Protein AF-0000000078267231 (afdb_homodimer)

pLDDT: mean 91.06, std 10.99, range [50.34, 98.75]

Organism: Desulfomicrobium norvegicum (strain DSM 1741 / NCIMB 8310) (NCBI:txid52561)

Foldseek 3Di:
DDPVDDDFDDDDDPALVVVCVLQVLLCCQQPVVCPPPDDDPGCGLVNSLVSLVCCLVPNDDDPQLNVLCVVQSVVLVVLVVQLVVCRVVVNVVSNVVSVVVNSVSSNSSSVSSVPD/DDPVDDDFDDDDDPALVVVCVLQVLLCCLQPVVCVPPDDDPGCGLVNSLVSLVCCLVPNDDDPQLNVLCVVQSVVLVVLVVQLVVCRVVVNNVSNVVSVVVNSVSSNSSSVSSVPD

Sequence (232 aa):
MGKVLQVRVYAYTYSEEDVRKAWPRLWSLAFEETKPGFPYEMAGVLELVRALDDLYQFGVIAEAISKVLASGLPKVVKEVEELQRHLADWNPQAANQASDRIEEGLGELERLVANPMGKVLQVRVYAYTYSEEDVRKAWPRLWSLAFEETKPGFPYEMAGVLELVRALDDLYQFGVIAEAISKVLASGLPKVVKEVEELQRHLADWNPQAANQASDRIEEGLGELERLVANP

Radius of gyration: 23.69 Å; Cα contacts (8 Å, |Δi|>4): 322; chains: 2; bounding box: 32×75×42 Å

Solvent-accessible surface area (backbone atoms only — not comparable to full-atom values): 12422 Å² total; per-residue (Å²): 113,29,85,58,44,37,70,46,50,48,76,46,47,88,45,45,66,56,42,38,69,74,30,52,66,53,41,40,57,30,54,64,73,45,57,54,86,62,84,60,94,65,56,27,58,70,49,47,52,50,36,42,50,47,39,68,74,71,48,92,70,60,68,57,54,51,53,47,44,67,72,43,44,63,60,28,54,49,27,51,51,49,22,53,50,23,36,76,65,59,31,60,68,61,21,28,52,24,34,31,48,30,52,52,38,50,50,54,45,37,56,36,65,75,59,100,115,29,84,60,43,37,70,47,51,47,75,47,48,89,45,45,66,56,42,37,70,74,28,50,64,52,42,40,58,30,53,64,73,44,57,52,86,60,85,60,92,66,56,27,59,68,49,46,52,50,37,42,51,49,39,70,74,70,46,92,68,59,68,56,54,50,53,48,44,66,71,43,44,64,60,28,55,49,28,51,53,49,22,53,50,22,35,76,66,60,31,58,67,61,21,27,52,24,34,31,50,29,50,50,37,50,50,54,46,36,57,37,66,76,60,99

Nearest PDB structures (foldseek):
  7y5e-assembly1_QL  TM=5.130E-01  e=5.959E-01  Porphyridium purpureum
  7y5e-assembly1_gL  TM=5.394E-01  e=1.474E+00  Porphyridium purpureum
  7vd5-assembly1_q  TM=3.930E-01  e=3.456E+00  Chaetoceros neogracilis
  7a73-assembly1_A  TM=5.533E-01  e=8.025E-01  Nostoc sp. PCC 7120 = FACHB-418
  7y5e-assembly1_QL  TM=5.132E-01  e=7.211E-01  Porphyridium purpureum

Secondary structure (DSSP, 8-state):
--SSEEEEEEEEES-HHHHHHHSHHHHIIIIISS--SS--SS--HHHHHHHHHHHHHH----HHHHHHHHHHHHHHHHHHHHHHHHHHTT-HHHHHHHHHHHHHHHHHHHHHHH--/--SSEEEEEEEEES-HHHHHHHSHHHHIIIIISS--SS--SS--HHHHHHHHHHHHHH----HHHHHHHHHHHHHHHHHHHHHHHHHHTT-HHHHHHHHHHHHHHHHHHHHHHH--

Structure (mmCIF, N/CA/C/O backbone):
data_AF-0000000078267231-model_v1
#
loop_
_entity.id
_entity.type
_entity.pdbx_description
1 polymer 'Uncharacterized protein'
#
loop_
_atom_site.group_PDB
_atom_site.id
_atom_site.type_symbol
_atom_site.label_atom_id
_atom_site.label_alt_id
_atom_site.label_comp_id
_atom_site.label_asym_id
_atom_site.label_entity_id
_atom_site.label_seq_id
_atom_site.pdbx_PDB_ins_code
_atom_site.Cartn_x
_atom_site.Cartn_y
_atom_site.Cartn_z
_atom_site.occupancy
_atom_site.B_iso_or_equiv
_atom_site.auth_seq_id
_atom_site.auth_comp_id
_atom_site.auth_asym_id
_atom_site.auth_atom_id
_atom_site.pdbx_PDB_model_num
ATOM 1 N N . MET A 1 1 ? 9.875 8.07 11.562 1 58.56 1 MET A N 1
ATOM 2 C CA . MET A 1 1 ? 8.711 7.719 10.75 1 58.56 1 MET A CA 1
ATOM 3 C C . MET A 1 1 ? 7.449 8.375 11.305 1 58.56 1 MET A C 1
ATOM 5 O O . MET A 1 1 ? 7.309 8.539 12.516 1 58.56 1 MET A O 1
ATOM 9 N N . GLY A 1 2 ? 6.723 8.875 10.32 1 67.88 2 GLY A N 1
ATOM 10 C CA . GLY A 1 2 ? 5.473 9.422 10.828 1 67.88 2 GLY A CA 1
ATOM 11 C C . GLY A 1 2 ? 4.688 8.438 11.672 1 67.88 2 GLY A C 1
ATOM 12 O O . GLY A 1 2 ? 4.727 7.23 11.422 1 67.88 2 GLY A O 1
ATOM 13 N N . LYS A 1 3 ? 4.156 8.852 12.703 1 83.25 3 LYS A N 1
ATOM 14 C CA . LYS A 1 3 ? 3.412 8.008 13.633 1 83.25 3 LYS A CA 1
ATOM 15 C C . LYS A 1 3 ? 1.981 7.789 13.156 1 83.25 3 LYS A C 1
ATOM 17 O O . LYS A 1 3 ? 1.465 6.672 13.219 1 83.25 3 LYS A O 1
ATOM 22 N N . VAL A 1 4 ? 1.542 8.805 12.578 1 95.31 4 VAL A N 1
ATOM 23 C CA . VAL A 1 4 ? 0.132 8.75 12.211 1 95.31 4 VAL A CA 1
ATOM 24 C C . VAL A 1 4 ? 0.002 8.461 10.719 1 95.31 4 VAL A C 1
ATOM 26 O O . VAL A 1 4 ? -0.822 7.645 10.305 1 95.31 4 VAL A O 1
ATOM 29 N N . LEU A 1 5 ? 0.767 9.125 9.914 1 95.62 5 LEU A N 1
ATOM 30 C CA . LEU A 1 5 ? 0.866 8.867 8.484 1 95.62 5 LEU A CA 1
ATOM 31 C C . LEU A 1 5 ? 1.973 7.855 8.188 1 95.62 5 LEU A C 1
ATOM 33 O O . LEU A 1 5 ? 3.143 8.109 8.484 1 95.62 5 LEU A O 1
ATOM 37 N N . GLN A 1 6 ? 1.633 6.676 7.672 1 92.94 6 GLN A N 1
ATOM 38 C CA . GLN A 1 6 ? 2.609 5.613 7.453 1 92.94 6 GLN A CA 1
ATOM 39 C C . GLN A 1 6 ? 2.787 5.328 5.965 1 92.94 6 GLN A C 1
ATOM 41 O O . GLN A 1 6 ? 1.818 5.355 5.203 1 92.94 6 GLN A O 1
ATOM 46 N N . VAL A 1 7 ? 4.02 5.129 5.598 1 92.19 7 VAL A N 1
ATOM 47 C CA . VAL A 1 7 ? 4.348 4.668 4.25 1 92.19 7 VAL A CA 1
ATOM 48 C C . VAL A 1 7 ? 4.508 3.15 4.246 1 92.19 7 VAL A C 1
ATOM 50 O O . VAL A 1 7 ? 5.215 2.594 5.09 1 92.19 7 VAL A O 1
ATOM 53 N N . ARG A 1 8 ? 3.816 2.551 3.309 1 88.5 8 ARG A N 1
ATOM 54 C CA . ARG A 1 8 ? 3.881 1.094 3.234 1 88.5 8 ARG A CA 1
ATOM 55 C C . ARG A 1 8 ? 4.141 0.631 1.804 1 88.5 8 ARG A C 1
ATOM 57 O O . ARG A 1 8 ? 3.744 1.301 0.848 1 88.5 8 ARG A O 1
ATOM 64 N N . VAL A 1 9 ? 4.895 -0.352 1.704 1 89.25 9 VAL A N 1
ATOM 65 C CA . VAL A 1 9 ? 5.066 -1.095 0.459 1 89.25 9 VAL A CA 1
ATOM 66 C C . VAL A 1 9 ? 4.344 -2.438 0.557 1 89.25 9 VAL A C 1
ATOM 68 O O . VAL A 1 9 ? 4.562 -3.199 1.503 1 89.25 9 VAL A O 1
ATOM 71 N N . TYR A 1 10 ? 3.49 -2.668 -0.35 1 89.38 10 TYR A N 1
ATOM 72 C CA . TYR A 1 10 ? 2.75 -3.924 -0.281 1 89.38 10 TYR A CA 1
ATOM 73 C C . TYR A 1 10 ? 2.498 -4.484 -1.676 1 89.38 10 TYR A C 1
ATOM 75 O O . TYR A 1 10 ? 2.627 -3.77 -2.672 1 89.38 10 TYR A O 1
ATOM 83 N N . ALA A 1 11 ? 2.219 -5.707 -1.713 1 92.88 11 ALA A N 1
ATOM 84 C CA . ALA A 1 11 ? 1.772 -6.375 -2.934 1 92.88 11 ALA A CA 1
ATOM 85 C C . ALA A 1 11 ? 0.283 -6.703 -2.867 1 92.88 11 ALA A C 1
ATOM 87 O O . ALA A 1 11 ? -0.219 -7.137 -1.827 1 92.88 11 ALA A O 1
ATOM 88 N N . TYR A 1 12 ? -0.368 -6.41 -3.965 1 89.25 12 TYR A N 1
ATOM 89 C CA . TYR A 1 12 ? -1.8 -6.684 -3.906 1 89.25 12 TYR A CA 1
ATOM 90 C C . TYR A 1 12 ? -2.332 -7.094 -5.273 1 89.25 12 TYR A C 1
ATOM 92 O O . TYR A 1 12 ? -1.718 -6.797 -6.301 1 89.25 12 T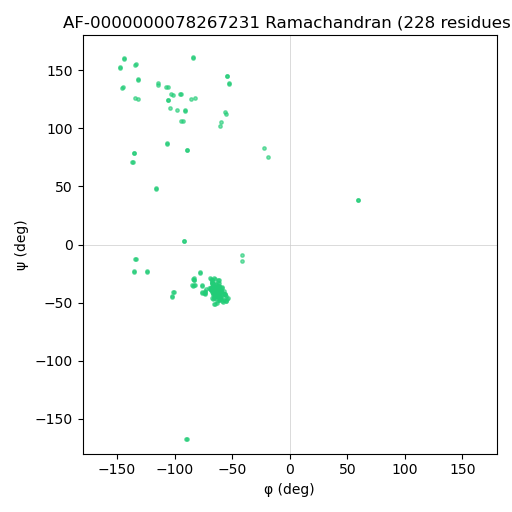YR A O 1
ATOM 100 N N . THR A 1 13 ? -3.395 -7.871 -5.215 1 94 13 THR A N 1
ATOM 101 C CA . THR A 1 13 ? -4.207 -8.219 -6.375 1 94 13 THR A CA 1
ATOM 102 C C . THR A 1 13 ? -5.5 -7.41 -6.391 1 94 13 THR A C 1
ATOM 104 O O . THR A 1 13 ? -6.234 -7.383 -5.402 1 94 13 THR A O 1
ATOM 107 N N . TYR A 1 14 ? -5.816 -6.773 -7.504 1 87.62 14 TYR A N 1
ATOM 108 C CA . TYR A 1 14 ? -6.965 -5.879 -7.598 1 87.62 14 TYR A CA 1
ATOM 109 C C . TYR A 1 14 ? -8.273 -6.668 -7.633 1 87.62 14 TYR A C 1
ATOM 111 O O . TYR A 1 14 ? -9.258 -6.281 -7.004 1 87.62 14 TYR A O 1
ATOM 119 N N . SER A 1 15 ? -8.234 -7.738 -8.383 1 92.06 15 SER A N 1
ATOM 120 C CA . SER A 1 15 ? -9.469 -8.484 -8.602 1 92.06 15 SER A CA 1
ATOM 121 C C . SER A 1 15 ? -9.203 -9.984 -8.695 1 92.06 15 SER A C 1
ATOM 123 O O . SER A 1 15 ? -8.297 -10.414 -9.414 1 92.06 15 SER A O 1
ATOM 125 N N . GLU A 1 16 ? -10.078 -10.672 -7.996 1 92.56 16 GLU A N 1
ATOM 126 C CA . GLU A 1 16 ? -10 -12.125 -8.102 1 92.56 16 GLU A CA 1
ATOM 127 C C . GLU A 1 16 ? -10.266 -12.586 -9.531 1 92.56 16 GLU A C 1
ATOM 129 O O . GLU A 1 16 ? -9.688 -13.57 -9.992 1 92.56 16 GLU A O 1
ATOM 134 N N . GLU A 1 17 ? -11.094 -11.859 -10.211 1 94.62 17 GLU A N 1
ATOM 135 C CA . GLU A 1 17 ? -11.445 -12.211 -11.586 1 94.62 17 GLU A CA 1
ATOM 136 C C . GLU A 1 17 ? -10.219 -12.195 -12.492 1 94.62 17 GLU A C 1
ATOM 138 O O . GLU A 1 17 ? -10.109 -13.008 -13.406 1 94.62 17 GLU A O 1
ATOM 143 N N . ASP A 1 18 ? -9.32 -11.344 -12.305 1 96.12 18 ASP A N 1
ATOM 144 C CA . ASP A 1 18 ? -8.102 -11.266 -13.102 1 96.12 18 ASP A CA 1
ATOM 145 C C . ASP A 1 18 ? -7.215 -12.484 -12.875 1 96.12 18 ASP A C 1
ATOM 147 O O . ASP A 1 18 ? -6.547 -12.961 -13.797 1 96.12 18 ASP A O 1
ATOM 151 N N . VAL A 1 19 ? -7.23 -13.008 -11.633 1 97.31 19 VAL A N 1
ATOM 152 C CA . VAL A 1 19 ? -6.465 -14.219 -11.32 1 97.31 19 VAL A CA 1
ATOM 153 C C . VAL A 1 19 ? -7.062 -15.414 -12.055 1 97.31 19 VAL A C 1
ATOM 155 O O . VAL A 1 19 ? -6.344 -16.172 -12.711 1 97.31 19 VAL A O 1
ATOM 158 N N . ARG A 1 20 ? -8.352 -15.5 -11.977 1 96.44 20 ARG A N 1
ATOM 159 C CA . ARG A 1 20 ? -9.062 -16.594 -12.625 1 96.44 20 ARG A CA 1
ATOM 160 C C . ARG A 1 20 ? -8.844 -16.578 -14.133 1 96.44 20 ARG A C 1
ATOM 162 O O . ARG A 1 20 ? -8.641 -17.625 -14.75 1 96.44 20 ARG A O 1
ATOM 169 N N . LYS A 1 21 ? -8.867 -15.43 -14.727 1 97.44 21 LYS A N 1
ATOM 170 C CA . LYS A 1 21 ? -8.688 -15.289 -16.172 1 97.44 21 LYS A CA 1
ATOM 171 C C . LYS A 1 21 ? -7.258 -15.641 -16.578 1 97.44 21 LYS A C 1
ATOM 173 O O . LYS A 1 21 ? -7.039 -16.234 -17.641 1 97.44 21 LYS A O 1
ATOM 178 N N . ALA A 1 22 ? -6.32 -15.258 -15.805 1 97.75 22 ALA A N 1
ATOM 179 C CA . ALA A 1 22 ? -4.914 -15.469 -16.141 1 97.75 22 ALA A CA 1
ATOM 180 C C . ALA A 1 22 ? -4.531 -16.938 -15.992 1 97.75 22 ALA A C 1
ATOM 182 O O . ALA A 1 22 ? -3.742 -17.469 -16.781 1 97.75 22 ALA A O 1
ATOM 183 N N . TRP A 1 23 ? -5.09 -17.562 -14.945 1 97.94 23 TRP A N 1
ATOM 184 C CA . TRP A 1 23 ? -4.73 -18.938 -14.656 1 97.94 23 TRP A CA 1
ATOM 185 C C . TRP A 1 23 ? -5.965 -19.766 -14.305 1 97.94 23 TRP A C 1
ATOM 187 O O . TRP A 1 23 ? -6.086 -20.266 -13.188 1 97.94 23 TRP A O 1
ATOM 197 N N . PRO A 1 24 ? -6.844 -20.047 -15.336 1 97.31 24 PRO A N 1
ATOM 198 C CA . PRO A 1 24 ? -8.133 -20.672 -15.062 1 97.31 24 PRO A CA 1
ATOM 199 C C . PRO A 1 24 ? -7.996 -22.125 -14.57 1 97.31 24 PRO A C 1
ATOM 201 O O . PRO A 1 24 ? -8.789 -22.578 -13.742 1 97.31 24 PRO A O 1
ATOM 204 N N . ARG A 1 25 ? -7.07 -22.875 -14.961 1 97.12 25 ARG A N 1
ATOM 205 C CA . ARG A 1 25 ? -6.93 -24.266 -14.539 1 97.12 25 ARG A CA 1
ATOM 206 C C . ARG A 1 25 ? -6.367 -24.344 -13.117 1 97.12 25 ARG A C 1
ATOM 208 O O . ARG A 1 25 ? -6.84 -25.141 -12.305 1 97.12 25 ARG A O 1
ATOM 215 N N . LEU A 1 26 ? -5.41 -23.516 -12.844 1 97.12 26 LEU A N 1
ATOM 216 C CA . LEU A 1 26 ? -4.867 -23.469 -11.492 1 97.12 26 LEU A CA 1
ATOM 217 C C . LEU A 1 26 ? -5.926 -22.984 -10.5 1 97.12 26 LEU A C 1
ATOM 219 O O . LEU A 1 26 ? -5.988 -23.469 -9.375 1 97.12 26 LEU A O 1
ATOM 223 N N . TRP A 1 27 ? -6.727 -22.016 -10.922 1 95.5 27 TRP A N 1
ATOM 224 C CA . TRP A 1 27 ? -7.828 -21.531 -10.102 1 95.5 27 TRP A CA 1
ATOM 225 C C . TRP A 1 27 ? -8.781 -22.656 -9.734 1 95.5 27 TRP A C 1
ATOM 227 O O . TRP A 1 27 ? -9.141 -22.812 -8.57 1 95.5 27 TRP A O 1
ATOM 237 N N . SER A 1 28 ? -9.148 -23.422 -10.711 1 93.75 28 SER A N 1
ATOM 238 C CA . SER A 1 28 ? -10.07 -24.531 -10.492 1 93.75 28 SER A CA 1
ATOM 239 C C . SER A 1 28 ? -9.484 -25.562 -9.531 1 93.75 28 SER A C 1
ATOM 241 O O . SER A 1 28 ? -10.164 -26.016 -8.609 1 93.75 28 SER A O 1
ATOM 243 N N . LEU A 1 29 ? -8.258 -25.906 -9.711 1 93.12 29 LEU A N 1
ATOM 244 C CA . LEU A 1 29 ? -7.578 -26.859 -8.852 1 93.12 29 LEU A CA 1
ATOM 245 C C . LEU A 1 29 ? -7.555 -26.375 -7.402 1 93.12 29 LEU A C 1
ATOM 247 O O . LEU A 1 29 ? -7.836 -27.141 -6.48 1 93.12 29 LEU A O 1
ATOM 251 N N . ALA A 1 30 ? -7.328 -25.109 -7.23 1 93.12 30 ALA A N 1
ATOM 252 C CA . ALA A 1 30 ? -7.043 -24.547 -5.91 1 93.12 30 ALA A CA 1
ATOM 253 C C . ALA A 1 30 ? -8.336 -24.25 -5.152 1 93.12 30 ALA A C 1
ATOM 255 O O . ALA A 1 30 ? -8.398 -24.406 -3.932 1 93.12 30 ALA A O 1
ATOM 256 N N . PHE A 1 31 ? -9.383 -23.812 -5.898 1 90.38 31 PHE A N 1
ATOM 257 C CA . PHE A 1 31 ? -10.484 -23.188 -5.176 1 90.38 31 PHE A CA 1
ATOM 258 C C . PHE A 1 31 ? -11.797 -23.891 -5.477 1 90.38 31 PHE A C 1
ATOM 260 O O . PHE A 1 31 ? -12.781 -23.719 -4.754 1 90.38 31 PHE A O 1
ATOM 267 N N . GLU A 1 32 ? -11.883 -24.531 -6.512 1 83.31 32 GLU A N 1
ATOM 268 C CA . GLU A 1 32 ? -13.156 -25.156 -6.867 1 83.31 32 GLU A CA 1
ATOM 269 C C . GLU A 1 32 ? -13.148 -26.641 -6.551 1 83.31 32 GLU A C 1
ATOM 271 O O . GLU A 1 32 ? -14.148 -27.188 -6.07 1 83.31 32 GLU A O 1
ATOM 276 N N . GLU A 1 33 ? -12.078 -27.25 -6.828 1 73.06 33 GLU A N 1
ATOM 277 C CA . GLU A 1 33 ? -12.016 -28.688 -6.629 1 73.06 33 GLU A CA 1
ATOM 278 C C . GLU A 1 33 ? -11.688 -29.031 -5.18 1 73.06 33 GLU A C 1
ATOM 280 O O . GLU A 1 33 ? -12.102 -30.078 -4.68 1 73.06 33 GLU A O 1
ATOM 285 N N . THR A 1 34 ? -10.898 -28.031 -4.633 1 64.44 34 THR A N 1
ATOM 286 C CA . THR A 1 34 ? -10.414 -28.359 -3.299 1 64.44 34 THR A CA 1
ATOM 287 C C . THR A 1 34 ? -10.969 -27.391 -2.262 1 64.44 34 THR A C 1
ATOM 289 O O . THR A 1 34 ? -10.891 -27.656 -1.059 1 64.44 34 THR A O 1
ATOM 292 N N . LYS A 1 35 ? -12.328 -27.141 -2.285 1 58.97 35 LYS A N 1
ATOM 293 C CA . LYS A 1 35 ? -12.906 -26.109 -1.422 1 58.97 35 LYS A CA 1
ATOM 294 C C . LYS A 1 35 ? -12 -25.812 -0.231 1 58.97 35 LYS A C 1
ATOM 296 O O . LYS A 1 35 ? -11.922 -26.609 0.707 1 58.97 35 LYS A O 1
ATOM 301 N N . PRO A 1 36 ? -11.094 -25 -0.539 1 55.31 36 PRO A N 1
ATOM 302 C CA . PRO A 1 36 ? -10.336 -24.75 0.69 1 55.31 36 PRO A CA 1
ATOM 303 C C . PRO A 1 36 ? -11.219 -24.25 1.834 1 55.31 36 PRO A C 1
ATOM 305 O O . PRO A 1 36 ? -12.211 -23.562 1.597 1 55.31 36 PRO A O 1
ATOM 308 N N . GLY A 1 37 ? -11.297 -25.062 2.797 1 50.34 37 GLY A N 1
ATOM 309 C CA . GLY A 1 37 ? -12.078 -24.719 3.975 1 50.34 37 GLY A CA 1
ATOM 310 C C . GLY A 1 37 ? -11.914 -23.281 4.414 1 50.34 37 GLY A C 1
ATOM 311 O O . GLY A 1 37 ? -12.578 -22.828 5.352 1 50.34 37 GLY A O 1
ATOM 312 N N . PHE A 1 38 ? -10.883 -22.641 3.867 1 53.25 38 PHE A N 1
ATOM 313 C CA . PHE A 1 38 ? -10.719 -21.359 4.52 1 53.25 38 PHE A CA 1
ATOM 314 C C . PHE A 1 38 ? -11.234 -20.234 3.629 1 53.25 38 PHE A C 1
ATOM 316 O O . PHE A 1 38 ? -10.898 -20.172 2.445 1 53.25 38 PHE A O 1
ATOM 323 N N . PRO A 1 39 ? -12.156 -19.625 4.105 1 54.12 39 PRO A N 1
ATOM 324 C CA . PRO A 1 39 ? -12.68 -18.469 3.383 1 54.12 39 PRO A CA 1
ATOM 325 C C . PRO A 1 39 ? -11.625 -17.391 3.17 1 54.12 39 PRO A C 1
ATOM 327 O O . PRO A 1 39 ? -10.883 -17.047 4.098 1 54.12 39 PRO A O 1
ATOM 330 N N . TYR A 1 40 ? -11.164 -17.328 1.888 1 61.41 40 TYR A N 1
ATOM 331 C CA . TYR A 1 40 ? -10.352 -16.156 1.63 1 61.41 40 TYR A CA 1
ATOM 332 C C . TYR A 1 40 ? -11.227 -14.938 1.343 1 61.41 40 TYR A C 1
ATOM 334 O O . TYR A 1 40 ? -12.266 -15.055 0.69 1 61.41 40 TYR A O 1
ATOM 342 N N . GLU A 1 41 ? -10.984 -13.969 2.053 1 64.75 41 GLU A N 1
ATOM 343 C CA . GLU A 1 41 ? -11.719 -12.75 1.72 1 64.75 41 GLU A CA 1
ATOM 344 C C . GLU A 1 41 ? -11.547 -12.391 0.246 1 64.75 41 GLU A C 1
ATOM 346 O O . GLU A 1 41 ? -12.523 -12.047 -0.429 1 64.75 41 GLU A O 1
ATOM 351 N N . MET A 1 42 ? -10.305 -12.422 -0.302 1 75.88 42 MET A N 1
ATOM 352 C CA . MET A 1 42 ? -9.977 -12.25 -1.716 1 75.88 42 MET A CA 1
ATOM 353 C C . MET A 1 42 ? -8.984 -13.305 -2.18 1 75.88 42 MET A C 1
ATOM 355 O O . MET A 1 42 ? -7.941 -13.508 -1.55 1 75.88 42 MET A O 1
ATOM 359 N N . ALA A 1 43 ? -9.383 -13.922 -3.174 1 88.12 43 ALA A N 1
ATOM 360 C CA . ALA A 1 43 ? -8.492 -14.93 -3.752 1 88.12 43 ALA A CA 1
ATOM 361 C C . ALA A 1 43 ? -7.57 -14.305 -4.797 1 88.12 43 ALA A C 1
ATOM 363 O O . ALA A 1 43 ? -7.82 -14.414 -6 1 88.12 43 ALA A O 1
ATOM 364 N N . GLY A 1 44 ? -6.527 -13.711 -4.277 1 95.31 44 GLY A N 1
ATOM 365 C CA . GLY A 1 44 ? -5.535 -13.086 -5.141 1 95.31 44 GLY A CA 1
ATOM 366 C C . GLY A 1 44 ? -4.422 -14.031 -5.547 1 95.31 44 GLY A C 1
ATOM 367 O O . GLY A 1 44 ? -4.543 -15.25 -5.391 1 95.31 44 GLY A O 1
ATOM 368 N N . VAL A 1 45 ? -3.373 -13.5 -6.105 1 97.56 45 VAL A N 1
ATOM 369 C CA . VAL A 1 45 ? -2.258 -14.289 -6.617 1 97.56 45 VAL A CA 1
ATOM 370 C C . VAL A 1 45 ? -1.576 -15.023 -5.465 1 97.56 45 VAL A C 1
ATOM 372 O O . VAL A 1 45 ? -1.266 -16.219 -5.578 1 97.56 45 VAL A O 1
ATOM 375 N N . LEU A 1 46 ? -1.367 -14.297 -4.355 1 96.62 46 LEU A N 1
ATOM 376 C CA . LEU A 1 46 ? -0.683 -14.922 -3.229 1 96.62 46 LEU A CA 1
ATOM 377 C C . LEU A 1 46 ? -1.546 -16.016 -2.602 1 96.62 46 LEU A C 1
ATOM 379 O O . LEU A 1 46 ? -1.029 -17.047 -2.16 1 96.62 46 LEU A O 1
ATOM 383 N N . GLU A 1 47 ? -2.801 -15.797 -2.512 1 94.81 47 GLU A N 1
ATOM 384 C CA . GLU A 1 47 ? -3.729 -16.812 -2.027 1 94.81 47 GLU A CA 1
ATOM 385 C C . GLU A 1 47 ? -3.754 -18.016 -2.957 1 94.81 47 GLU A C 1
ATOM 387 O O . GLU A 1 47 ? -3.852 -19.156 -2.496 1 94.81 47 GLU A O 1
ATOM 392 N N . LEU A 1 48 ? -3.684 -17.797 -4.289 1 96.31 48 LEU A N 1
ATOM 393 C CA . LEU A 1 48 ? -3.621 -18.906 -5.242 1 96.31 48 LEU A CA 1
ATOM 394 C C . LEU A 1 48 ? -2.389 -19.766 -5 1 96.31 48 LEU A C 1
ATOM 396 O O . LEU A 1 48 ? -2.488 -20.984 -4.926 1 96.31 48 LEU A O 1
ATOM 400 N N . VAL A 1 49 ? -1.251 -19.141 -4.824 1 97.25 49 VAL A N 1
ATOM 401 C CA . VAL A 1 49 ? -0.018 -19.891 -4.59 1 97.25 49 VAL A CA 1
ATOM 402 C C . VAL A 1 49 ? -0.139 -20.688 -3.299 1 97.25 49 VAL A C 1
ATOM 404 O O . VAL A 1 49 ? 0.24 -21.875 -3.256 1 97.25 49 VAL A O 1
ATOM 407 N N . ARG A 1 50 ? -0.662 -20.109 -2.279 1 94.75 50 ARG A N 1
ATOM 408 C CA . ARG A 1 50 ? -0.829 -20.797 -1.004 1 94.75 50 ARG A CA 1
ATOM 409 C C . ARG A 1 50 ? -1.749 -22 -1.15 1 94.75 50 ARG A C 1
ATOM 411 O O . ARG A 1 50 ? -1.451 -23.078 -0.636 1 94.75 50 ARG A O 1
ATOM 418 N N . ALA A 1 51 ? -2.844 -21.766 -1.788 1 93.88 51 ALA A N 1
ATOM 419 C CA . ALA A 1 51 ? -3.814 -22.844 -1.974 1 93.88 51 ALA A CA 1
ATOM 420 C C . ALA A 1 51 ? -3.207 -24 -2.762 1 93.88 51 ALA A C 1
ATOM 422 O O . ALA A 1 51 ? -3.443 -25.156 -2.445 1 93.88 51 ALA A O 1
ATOM 423 N N . LEU A 1 52 ? -2.434 -23.703 -3.76 1 96.12 52 LEU A N 1
ATOM 424 C CA . LEU A 1 52 ? -1.777 -24.75 -4.551 1 96.12 52 LEU A CA 1
ATOM 425 C C . LEU A 1 52 ? -0.741 -25.484 -3.717 1 96.12 52 LEU A C 1
ATOM 427 O O . LEU A 1 52 ? -0.607 -26.703 -3.834 1 96.12 52 LEU A O 1
ATOM 431 N N . ASP A 1 53 ? -0.028 -24.734 -2.938 1 96.12 53 ASP A N 1
ATOM 432 C CA . ASP A 1 53 ? 0.963 -25.359 -2.066 1 96.12 53 ASP A CA 1
ATOM 433 C C . ASP A 1 53 ? 0.297 -26.297 -1.06 1 96.12 53 ASP A C 1
ATOM 435 O O . ASP A 1 53 ? 0.785 -27.391 -0.815 1 96.12 53 ASP A O 1
ATOM 439 N N . ASP A 1 54 ? -0.839 -25.844 -0.487 1 93.12 54 ASP A N 1
ATOM 440 C CA . ASP A 1 54 ? -1.608 -26.672 0.428 1 93.12 54 ASP A CA 1
ATOM 441 C C . ASP A 1 54 ? -2.102 -27.938 -0.269 1 93.12 54 ASP A C 1
ATOM 443 O O . ASP A 1 54 ? -2.035 -29.031 0.299 1 93.12 54 ASP A O 1
ATOM 447 N N . LEU A 1 55 ? -2.586 -27.75 -1.422 1 92.88 55 LEU A N 1
ATOM 448 C CA . LEU A 1 55 ? -3.082 -28.875 -2.201 1 92.88 55 LEU A CA 1
ATOM 449 C C . LEU A 1 55 ? -1.967 -29.875 -2.475 1 92.88 55 LEU A C 1
ATOM 451 O O . LEU A 1 55 ? -2.154 -31.078 -2.299 1 92.88 55 LEU A O 1
ATOM 455 N N . TYR A 1 56 ? -0.893 -29.359 -2.877 1 94.56 56 TYR A N 1
ATOM 456 C CA . TYR A 1 56 ? 0.246 -30.219 -3.201 1 94.56 56 TYR A CA 1
ATOM 457 C C . TYR A 1 56 ? 0.708 -31 -1.977 1 94.56 56 TYR A C 1
ATOM 459 O O . TYR A 1 56 ? 1.036 -32.188 -2.076 1 94.56 56 TYR A O 1
ATOM 467 N N . GLN A 1 57 ? 0.675 -30.359 -0.845 1 94.31 57 GLN A N 1
ATOM 468 C CA . GLN A 1 57 ? 1.223 -30.953 0.369 1 94.31 57 GLN A CA 1
ATOM 469 C C . GLN A 1 57 ? 0.213 -31.891 1.026 1 94.31 57 GLN A C 1
ATOM 471 O O . GLN A 1 57 ? 0.589 -32.906 1.603 1 94.31 57 GLN A O 1
ATOM 476 N N . PHE A 1 58 ? -1.052 -31.578 0.858 1 91 58 PHE A N 1
ATOM 477 C CA . PHE A 1 58 ? -1.988 -32.281 1.741 1 91 58 PHE A CA 1
ATOM 478 C C . PHE A 1 58 ? -3.172 -32.812 0.955 1 91 58 PHE A C 1
ATOM 480 O O . PHE A 1 58 ? -3.961 -33.594 1.479 1 91 58 PHE A O 1
ATOM 487 N N . GLY A 1 59 ? -3.277 -32.344 -0.257 1 87.19 59 GLY A N 1
ATOM 488 C CA . GLY A 1 59 ? -4.484 -32.688 -0.992 1 87.19 59 GLY A CA 1
ATOM 489 C C . GLY A 1 59 ? -4.41 -34.031 -1.679 1 87.19 59 GLY A C 1
ATOM 490 O O . GLY A 1 59 ? -3.348 -34.656 -1.716 1 87.19 59 GLY A O 1
ATOM 491 N N . VAL A 1 60 ? -5.617 -34.5 -1.99 1 88.75 60 VAL A N 1
ATOM 492 C CA . VAL A 1 60 ? -5.738 -35.656 -2.865 1 88.75 60 VAL A CA 1
ATOM 493 C C . VAL A 1 60 ? -5.902 -35.188 -4.312 1 88.75 60 VAL A C 1
ATOM 495 O O . VAL A 1 60 ? -6.957 -34.688 -4.691 1 88.75 60 VAL A O 1
ATOM 498 N N . ILE A 1 61 ? -4.812 -35.375 -5.07 1 89.75 61 ILE A N 1
ATOM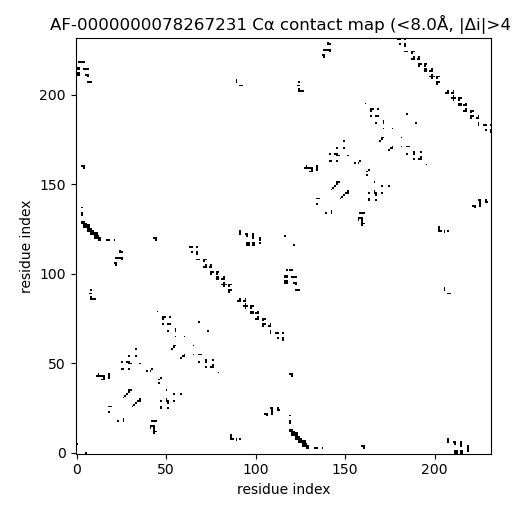 499 C CA . ILE A 1 61 ? -4.848 -34.938 -6.457 1 89.75 61 ILE A CA 1
ATOM 500 C C . ILE A 1 61 ? -4.285 -36.031 -7.367 1 89.75 61 ILE A C 1
ATOM 502 O O . ILE A 1 61 ? -3.598 -36.938 -6.902 1 89.75 61 ILE A O 1
ATOM 506 N N . ALA A 1 62 ? -4.73 -36 -8.656 1 92.19 62 ALA A N 1
ATOM 507 C CA . ALA A 1 62 ? -4.227 -36.969 -9.633 1 92.19 62 ALA A CA 1
ATOM 508 C C . ALA A 1 62 ? -2.703 -36.938 -9.695 1 92.19 62 ALA A C 1
ATOM 510 O O . ALA A 1 62 ? -2.088 -35.875 -9.562 1 92.19 62 ALA A O 1
ATOM 511 N N . GLU A 1 63 ? -2.104 -38.031 -9.906 1 94.75 63 GLU A N 1
ATOM 512 C CA . GLU A 1 63 ? -0.65 -38.156 -9.938 1 94.75 63 GLU A CA 1
ATOM 513 C C . GLU A 1 63 ? -0.031 -37.25 -10.969 1 94.75 63 GLU A C 1
ATOM 515 O O . GLU A 1 63 ? 1.015 -36.625 -10.727 1 94.75 63 GLU A O 1
ATOM 520 N N . ALA A 1 64 ? -0.604 -37.094 -12.125 1 95.12 64 ALA A N 1
ATOM 521 C CA . ALA A 1 64 ? -0.086 -36.25 -13.195 1 95.12 64 ALA A CA 1
ATOM 522 C C . ALA A 1 64 ? -0.037 -34.781 -12.758 1 95.12 64 ALA A C 1
ATOM 524 O O . ALA A 1 64 ? 0.923 -34.094 -13.062 1 95.12 64 ALA A O 1
ATOM 525 N N . ILE A 1 65 ? -1.014 -34.406 -11.992 1 95.06 65 ILE A N 1
ATOM 526 C CA . ILE A 1 65 ? -1.078 -33.031 -11.508 1 95.06 65 ILE A CA 1
ATOM 527 C C . ILE A 1 65 ? -0.033 -32.812 -10.422 1 95.06 65 ILE A C 1
ATOM 529 O O . ILE A 1 65 ? 0.631 -31.766 -10.383 1 95.06 65 ILE A O 1
ATOM 533 N N . SER A 1 66 ? 0.094 -33.719 -9.586 1 95.56 66 SER A N 1
ATOM 534 C CA . SER A 1 66 ? 1.094 -33.656 -8.531 1 95.56 66 SER A CA 1
ATOM 535 C C . SER A 1 66 ? 2.494 -33.469 -9.102 1 95.56 66 SER A C 1
ATOM 537 O O . SER A 1 66 ? 3.277 -32.656 -8.594 1 95.56 66 SER A O 1
ATOM 539 N N . LYS A 1 67 ? 2.742 -34.219 -10.156 1 96.5 67 LYS A N 1
ATOM 540 C CA . LYS A 1 67 ? 4.047 -34.1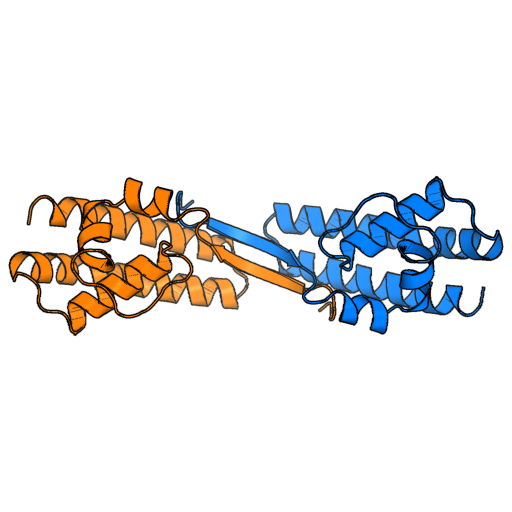25 -10.805 1 96.5 67 LYS A CA 1
ATOM 541 C C . LYS A 1 67 ? 4.254 -32.719 -11.398 1 96.5 67 LYS A C 1
ATOM 543 O O . LYS A 1 67 ? 5.355 -32.188 -11.328 1 96.5 67 LYS A O 1
ATOM 548 N N . VAL A 1 68 ? 3.248 -32.188 -11.977 1 96.94 68 VAL A N 1
ATOM 549 C CA . VAL A 1 68 ? 3.332 -30.859 -12.562 1 96.94 68 VAL A CA 1
ATOM 550 C C . VAL A 1 68 ? 3.613 -29.828 -11.469 1 96.94 68 VAL A C 1
ATOM 552 O O . VAL A 1 68 ? 4.527 -29.016 -11.594 1 96.94 68 VAL A O 1
ATOM 555 N N . LEU A 1 69 ? 2.857 -29.875 -10.391 1 97.31 69 LEU A N 1
ATOM 556 C CA . LEU A 1 69 ? 3.061 -28.922 -9.305 1 97.31 69 LEU A CA 1
ATOM 557 C C . LEU A 1 69 ? 4.461 -29.062 -8.719 1 97.31 69 LEU A C 1
ATOM 559 O O . LEU A 1 69 ? 5.121 -28.062 -8.438 1 97.31 69 LEU A O 1
ATOM 563 N N . ALA A 1 70 ? 4.883 -30.266 -8.594 1 97 70 ALA A N 1
ATOM 564 C CA . ALA A 1 70 ? 6.207 -30.531 -8.031 1 97 70 ALA A CA 1
ATOM 565 C C . ALA A 1 70 ? 7.305 -29.906 -8.891 1 97 70 ALA A C 1
ATOM 567 O O . ALA A 1 70 ? 8.352 -29.5 -8.383 1 97 70 ALA A O 1
ATOM 568 N N . SER A 1 71 ? 7.066 -29.812 -10.141 1 97.3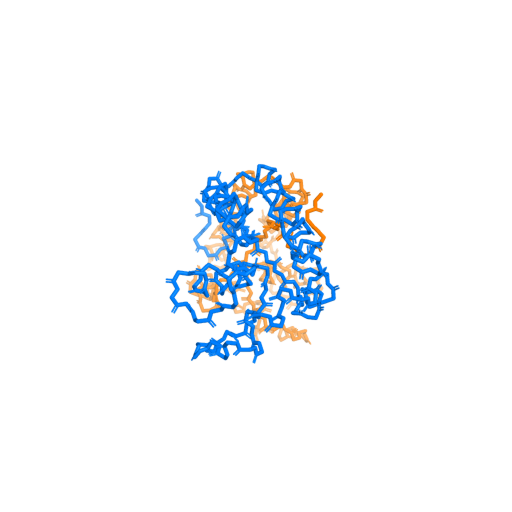1 71 SER A N 1
ATOM 569 C CA . SER A 1 71 ? 8.102 -29.375 -11.07 1 97.31 71 SER A CA 1
ATOM 570 C C . SER A 1 71 ? 8.289 -27.859 -11.023 1 97.31 71 SER A C 1
ATOM 572 O O . SER A 1 71 ? 9.375 -27.359 -11.344 1 97.31 71 SER A O 1
ATOM 574 N N . GLY A 1 72 ? 7.305 -27.109 -10.609 1 97.81 72 GLY A N 1
ATOM 575 C CA . GLY A 1 72 ? 7.414 -25.656 -10.75 1 97.81 72 GLY A CA 1
ATOM 576 C C . GLY A 1 72 ? 6.977 -24.906 -9.516 1 97.81 72 GLY A C 1
ATOM 577 O O . GLY A 1 72 ? 7.418 -23.781 -9.273 1 97.81 72 GLY A O 1
ATOM 578 N N . LEU A 1 73 ? 6.133 -25.484 -8.656 1 98.56 73 LEU A N 1
ATOM 579 C CA . LEU A 1 73 ? 5.5 -24.766 -7.551 1 98.56 73 LEU A CA 1
ATOM 580 C C . LEU A 1 73 ? 6.535 -24.359 -6.508 1 98.56 73 LEU A C 1
ATOM 582 O O . LEU A 1 73 ? 6.48 -23.25 -5.984 1 98.56 73 LEU A O 1
ATOM 586 N N . PRO A 1 74 ? 7.543 -25.203 -6.215 1 98.38 74 PRO A N 1
ATOM 587 C CA . PRO A 1 74 ? 8.539 -24.781 -5.223 1 98.38 74 PRO A CA 1
ATOM 588 C C . PRO A 1 74 ? 9.25 -23.484 -5.605 1 98.38 74 PRO A C 1
ATOM 590 O O . PRO A 1 74 ? 9.523 -22.656 -4.738 1 98.38 74 PRO A O 1
ATOM 593 N N . LYS A 1 75 ? 9.523 -23.312 -6.867 1 98.31 75 LYS A N 1
ATOM 594 C CA . LYS A 1 75 ? 10.148 -22.062 -7.316 1 98.31 75 LYS A CA 1
ATOM 595 C C . LYS A 1 75 ? 9.219 -20.875 -7.117 1 98.31 75 LYS A C 1
ATOM 597 O O . LYS A 1 75 ? 9.664 -19.797 -6.703 1 98.31 75 LYS A O 1
ATOM 602 N N . VAL A 1 76 ? 7.941 -21.062 -7.438 1 98.75 76 VAL A N 1
ATOM 603 C CA . VAL A 1 76 ? 6.961 -20 -7.273 1 98.75 76 VAL A CA 1
ATOM 604 C C . VAL A 1 76 ? 6.84 -19.625 -5.797 1 98.75 76 VAL A C 1
ATOM 606 O O . VAL A 1 76 ? 6.82 -18.453 -5.441 1 98.75 76 VAL A O 1
ATOM 609 N N . VAL A 1 77 ? 6.777 -20.609 -4.891 1 98.56 77 VAL A N 1
ATOM 610 C CA . VAL A 1 77 ? 6.68 -20.391 -3.451 1 98.56 77 VAL A CA 1
ATOM 611 C C . VAL A 1 77 ? 7.906 -19.625 -2.953 1 98.56 77 VAL A C 1
ATOM 613 O O . VAL A 1 77 ? 7.789 -18.719 -2.123 1 98.56 77 VAL A O 1
ATOM 616 N N . LYS A 1 78 ? 9.055 -19.984 -3.506 1 98.69 78 LYS A N 1
ATOM 617 C CA . LYS A 1 78 ? 10.281 -19.266 -3.137 1 98.69 78 LYS A CA 1
ATOM 618 C C . LYS A 1 78 ? 10.203 -17.797 -3.541 1 98.69 78 LYS A C 1
ATOM 620 O O . LYS A 1 78 ? 10.656 -16.922 -2.799 1 98.69 78 LYS A O 1
ATOM 625 N N . GLU A 1 79 ? 9.688 -17.516 -4.742 1 98.5 79 GLU A N 1
ATOM 626 C CA . GLU A 1 79 ? 9.555 -16.141 -5.199 1 98.5 79 GLU A CA 1
ATOM 627 C C . GLU A 1 79 ? 8.578 -15.359 -4.332 1 98.5 79 GLU A C 1
ATOM 629 O O . GLU A 1 79 ? 8.734 -14.148 -4.137 1 98.5 79 GLU A O 1
ATOM 634 N N . VAL A 1 80 ? 7.5 -16.031 -3.811 1 98.25 80 VAL A N 1
ATOM 635 C CA . VAL A 1 80 ? 6.59 -15.391 -2.869 1 98.25 80 VAL A CA 1
ATOM 636 C C . VAL A 1 80 ? 7.344 -15 -1.602 1 98.25 80 VAL A C 1
ATOM 638 O O . VAL A 1 80 ? 7.152 -13.906 -1.069 1 98.25 80 VAL A O 1
ATOM 641 N N . GLU A 1 81 ? 8.227 -15.867 -1.11 1 98.31 81 GLU A N 1
ATOM 642 C CA . GLU A 1 81 ? 9.055 -15.555 0.053 1 98.31 81 GLU A CA 1
ATOM 643 C C . GLU A 1 81 ? 9.977 -14.367 -0.224 1 98.31 81 GLU A C 1
ATOM 645 O O . GLU A 1 81 ? 10.141 -13.492 0.627 1 98.31 81 GLU A O 1
ATOM 650 N N . GLU A 1 82 ? 10.57 -14.367 -1.416 1 98.06 82 GLU A N 1
ATOM 651 C CA . GLU A 1 82 ? 11.438 -13.258 -1.805 1 98.06 82 GLU A CA 1
ATOM 652 C C . GLU A 1 82 ? 10.664 -11.945 -1.878 1 98.06 82 GLU A C 1
ATOM 654 O O . GLU A 1 82 ? 11.156 -10.898 -1.447 1 98.06 82 GLU A O 1
ATOM 659 N N . LEU A 1 83 ? 9.438 -12.008 -2.443 1 97.44 83 LEU A N 1
ATOM 660 C CA . LEU A 1 83 ? 8.57 -10.844 -2.496 1 97.44 83 LEU A CA 1
ATOM 661 C C . LEU A 1 83 ? 8.344 -10.266 -1.101 1 97.44 83 LEU A C 1
ATOM 663 O O . LEU A 1 83 ? 8.531 -9.07 -0.88 1 97.44 83 LEU A O 1
ATOM 667 N N . GLN A 1 84 ? 8 -11.164 -0.151 1 96.94 84 GLN A N 1
ATOM 668 C CA . GLN A 1 84 ? 7.715 -10.734 1.215 1 96.94 84 GLN A CA 1
ATOM 669 C C . GLN A 1 84 ? 8.945 -10.109 1.861 1 96.94 84 GLN A C 1
ATOM 671 O O . GLN A 1 84 ? 8.844 -9.102 2.564 1 96.94 84 GLN A O 1
ATOM 676 N N . ARG A 1 85 ? 10.07 -10.664 1.565 1 96.56 85 ARG A N 1
ATOM 677 C CA . ARG A 1 85 ? 11.312 -10.117 2.094 1 96.56 85 ARG A CA 1
ATOM 678 C C . ARG A 1 85 ? 11.586 -8.727 1.529 1 96.56 85 ARG A C 1
ATOM 680 O O . ARG A 1 85 ? 11.953 -7.812 2.27 1 96.56 85 ARG A O 1
ATOM 687 N N . HIS A 1 86 ? 11.422 -8.594 0.228 1 94.62 86 HIS A N 1
ATOM 688 C CA . HIS A 1 86 ? 11.688 -7.32 -0.424 1 94.62 86 HIS A CA 1
ATOM 689 C C . HIS A 1 86 ? 10.711 -6.246 0.046 1 94.62 86 HIS A C 1
ATOM 691 O O . HIS A 1 86 ? 11.086 -5.082 0.189 1 94.62 86 HIS A O 1
ATOM 697 N N . LEU A 1 87 ? 9.438 -6.609 0.298 1 92.75 87 LEU A N 1
ATOM 698 C CA . LEU A 1 87 ? 8.453 -5.684 0.848 1 92.75 87 LEU A CA 1
ATOM 699 C C . LEU A 1 87 ? 8.867 -5.223 2.242 1 92.75 87 LEU A C 1
ATOM 701 O O . LEU A 1 87 ? 8.797 -4.031 2.553 1 92.75 87 LEU A O 1
ATOM 705 N N . ALA A 1 88 ? 9.383 -6.16 3.078 1 88.88 88 ALA A N 1
ATOM 706 C CA . ALA A 1 88 ? 9.82 -5.852 4.438 1 88.88 88 ALA A CA 1
ATOM 707 C C . ALA A 1 88 ? 11.031 -4.922 4.418 1 88.88 88 ALA A C 1
ATOM 709 O O . ALA A 1 88 ? 11.195 -4.086 5.309 1 88.88 88 ALA A O 1
ATOM 710 N N . ASP A 1 89 ? 11.805 -5.047 3.348 1 88.38 89 ASP A N 1
ATOM 711 C CA . ASP A 1 89 ? 13.016 -4.246 3.207 1 88.38 89 ASP A CA 1
ATOM 712 C C . ASP A 1 89 ? 12.742 -2.955 2.447 1 88.38 89 ASP A C 1
ATOM 714 O O . ASP A 1 89 ? 13.672 -2.248 2.049 1 88.38 89 ASP A O 1
ATOM 718 N N . TRP A 1 90 ? 11.508 -2.775 2.117 1 85.81 90 TRP A N 1
ATOM 719 C CA . TRP A 1 90 ? 11.07 -1.579 1.407 1 85.81 90 TRP A CA 1
ATOM 720 C C . TRP A 1 90 ? 11.789 -1.444 0.071 1 85.81 90 TRP A C 1
ATOM 722 O O . TRP A 1 90 ? 12.266 -0.362 -0.278 1 85.81 90 TRP A O 1
ATOM 732 N N . ASN A 1 91 ? 12.008 -2.516 -0.583 1 90.19 91 ASN A N 1
ATOM 733 C CA . ASN A 1 91 ? 12.617 -2.543 -1.908 1 90.19 91 ASN A CA 1
ATOM 734 C C . ASN A 1 91 ? 11.586 -2.855 -2.992 1 90.19 91 ASN A C 1
ATOM 736 O O . ASN A 1 91 ? 11.477 -4 -3.436 1 90.19 91 ASN A O 1
ATOM 740 N N . PRO A 1 92 ? 10.938 -1.789 -3.484 1 90.12 92 PRO A N 1
ATOM 741 C CA . PRO A 1 92 ? 9.836 -2.012 -4.426 1 90.12 92 PRO A CA 1
ATOM 742 C C . PRO A 1 92 ? 10.305 -2.578 -5.762 1 90.12 92 PRO A C 1
ATOM 744 O O . PRO A 1 92 ? 9.586 -3.354 -6.398 1 90.12 92 PRO A O 1
ATOM 747 N N . GLN A 1 93 ? 11.445 -2.221 -6.18 1 89.31 93 GLN A N 1
ATOM 748 C CA . GLN A 1 93 ? 11.945 -2.717 -7.457 1 89.31 93 GLN A CA 1
ATOM 749 C C . GLN A 1 93 ? 12.172 -4.227 -7.41 1 89.31 93 GLN A C 1
ATOM 751 O O . GLN A 1 93 ? 11.727 -4.953 -8.297 1 89.31 93 GLN A O 1
ATOM 756 N N . ALA A 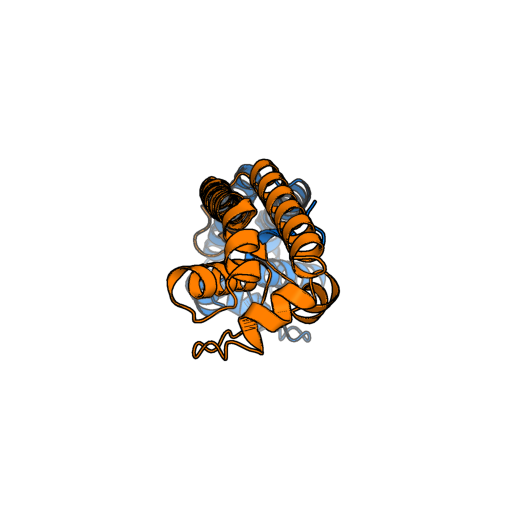1 94 ? 12.883 -4.637 -6.406 1 94.31 94 ALA A N 1
ATOM 757 C CA . ALA A 1 94 ? 13.117 -6.07 -6.246 1 94.31 94 ALA A CA 1
ATOM 758 C C . ALA A 1 94 ? 11.805 -6.816 -6.008 1 94.31 94 ALA A C 1
ATOM 760 O O . ALA A 1 94 ? 11.633 -7.949 -6.469 1 94.31 94 ALA A O 1
ATOM 761 N N . ALA A 1 95 ? 10.852 -6.18 -5.266 1 95.19 95 ALA A N 1
ATOM 762 C CA . ALA A 1 95 ? 9.531 -6.773 -5.043 1 95.19 95 ALA A CA 1
ATOM 76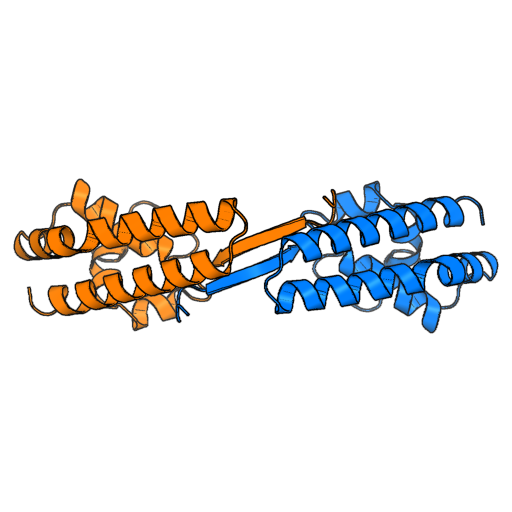3 C C . ALA A 1 95 ? 8.789 -6.973 -6.359 1 95.19 95 ALA A C 1
ATOM 765 O O . ALA A 1 95 ? 8.172 -8.016 -6.582 1 95.19 95 ALA A O 1
ATOM 766 N N . ASN A 1 96 ? 8.945 -6.031 -7.234 1 94.12 96 ASN A N 1
ATOM 767 C CA . ASN A 1 96 ? 8.312 -6.125 -8.547 1 94.12 96 ASN A CA 1
ATOM 768 C C . ASN A 1 96 ? 8.906 -7.262 -9.375 1 94.12 96 ASN A C 1
ATOM 770 O O . ASN A 1 96 ? 8.188 -7.957 -10.094 1 94.12 96 ASN A O 1
ATOM 774 N N . GLN A 1 97 ? 10.156 -7.367 -9.305 1 96.69 97 GLN A N 1
ATOM 775 C CA . GLN A 1 97 ? 10.797 -8.453 -10.039 1 96.69 97 GLN A CA 1
ATOM 776 C C . GLN A 1 97 ? 10.32 -9.812 -9.531 1 96.69 97 GLN A C 1
ATOM 778 O O . GLN A 1 97 ? 10.078 -10.727 -10.32 1 96.69 97 GLN A O 1
ATOM 783 N N . ALA A 1 98 ? 10.242 -9.898 -8.18 1 97.56 98 ALA A N 1
ATOM 784 C CA . ALA A 1 98 ? 9.727 -11.141 -7.609 1 97.56 98 ALA A CA 1
ATOM 785 C C . ALA A 1 98 ? 8.297 -11.406 -8.062 1 97.56 98 ALA A C 1
ATOM 787 O O . ALA A 1 98 ? 7.93 -12.539 -8.375 1 97.56 98 ALA A O 1
ATOM 788 N N . SER A 1 99 ? 7.473 -10.344 -8.102 1 97.5 99 SER A N 1
ATOM 789 C CA . SER A 1 99 ? 6.098 -10.469 -8.57 1 97.5 99 SER A CA 1
ATOM 790 C C . SER A 1 99 ? 6.047 -10.969 -10.008 1 97.5 99 SER A C 1
ATOM 792 O O . SER A 1 99 ? 5.23 -11.828 -10.344 1 97.5 99 SER A O 1
ATOM 794 N N . ASP A 1 100 ? 6.973 -10.492 -10.836 1 97.69 100 ASP A N 1
ATOM 795 C CA . ASP A 1 100 ? 7.07 -10.961 -12.219 1 97.69 100 ASP A CA 1
ATOM 796 C C . ASP A 1 100 ? 7.379 -12.453 -12.281 1 97.69 100 ASP A C 1
ATOM 798 O O . ASP A 1 100 ? 6.766 -13.188 -13.055 1 97.69 100 ASP A O 1
ATOM 802 N N . ARG A 1 101 ? 8.281 -12.836 -11.484 1 98.31 101 ARG A N 1
ATOM 803 C CA . ARG A 1 101 ? 8.703 -14.227 -11.484 1 98.31 101 ARG A CA 1
ATOM 804 C C . ARG A 1 101 ? 7.598 -15.141 -10.969 1 98.31 101 ARG A C 1
ATOM 806 O O . ARG A 1 101 ? 7.449 -16.281 -11.43 1 98.31 101 ARG A O 1
ATOM 813 N N . ILE A 1 102 ? 6.859 -14.656 -9.984 1 98.69 102 ILE A N 1
ATOM 814 C CA . ILE A 1 102 ? 5.707 -15.398 -9.492 1 98.69 102 ILE A CA 1
ATOM 815 C C . ILE A 1 102 ? 4.723 -15.641 -10.641 1 98.69 102 ILE A C 1
ATOM 817 O O . ILE A 1 102 ? 4.301 -16.766 -10.875 1 98.69 102 ILE A O 1
ATOM 821 N N . GLU A 1 103 ? 4.406 -14.617 -11.367 1 98.69 103 GLU A N 1
ATOM 822 C CA . GLU A 1 103 ? 3.418 -14.742 -12.438 1 98.69 103 GLU A CA 1
ATOM 823 C C . GLU A 1 103 ? 3.951 -15.594 -13.586 1 98.69 103 GLU A C 1
ATOM 825 O O . GLU A 1 103 ? 3.203 -16.359 -14.195 1 98.69 103 GLU A O 1
ATOM 830 N N . GLU A 1 104 ? 5.25 -15.422 -13.859 1 98.31 104 GLU A N 1
ATOM 831 C CA . GLU A 1 104 ? 5.867 -16.281 -14.867 1 98.31 104 GLU A CA 1
ATOM 832 C C . GLU A 1 104 ? 5.77 -17.75 -14.477 1 98.31 104 GLU A C 1
ATOM 834 O O . GLU A 1 104 ? 5.418 -18.594 -15.305 1 98.31 104 GLU A O 1
ATOM 839 N N . GLY A 1 105 ? 6.07 -18.047 -13.234 1 98.56 105 GLY A N 1
ATOM 840 C CA . GLY A 1 105 ? 5.973 -19.422 -12.742 1 98.56 105 GLY A CA 1
ATOM 841 C C . GLY A 1 105 ? 4.562 -19.969 -12.789 1 98.56 105 GLY A C 1
ATOM 842 O O . GLY A 1 105 ? 4.348 -21.125 -13.18 1 98.56 105 GLY A O 1
ATOM 843 N N . LEU A 1 106 ? 3.596 -19.188 -12.414 1 98.69 106 LEU A N 1
ATOM 844 C CA . LEU A 1 106 ? 2.199 -19.594 -12.492 1 98.69 106 LEU A CA 1
ATOM 845 C C . LEU A 1 106 ? 1.783 -19.844 -13.938 1 98.69 106 LEU A C 1
ATOM 847 O O . LEU A 1 106 ? 1.025 -20.766 -14.219 1 98.69 106 LEU A O 1
ATOM 851 N N . GLY A 1 107 ? 2.266 -18.938 -14.836 1 98.19 107 GLY A N 1
ATOM 852 C CA . GLY A 1 107 ? 1.988 -19.141 -16.25 1 98.19 107 GLY A CA 1
ATOM 853 C C . GLY A 1 107 ? 2.502 -20.469 -16.766 1 98.19 107 GLY A C 1
ATOM 854 O O . GLY A 1 107 ? 1.804 -21.172 -17.516 1 98.19 107 GLY A O 1
ATOM 855 N N . GLU A 1 108 ? 3.705 -20.859 -16.359 1 98.12 108 GLU A N 1
ATOM 856 C CA . GLU A 1 108 ? 4.285 -22.141 -16.766 1 98.12 108 GLU A CA 1
ATOM 857 C C . GLU A 1 108 ? 3.482 -23.312 -16.203 1 98.12 108 GLU A C 1
ATOM 859 O O . GLU A 1 108 ? 3.176 -24.266 -16.938 1 98.12 108 GLU A O 1
ATOM 864 N N . LEU A 1 109 ? 3.121 -23.234 -14.93 1 98.38 109 LEU A N 1
ATOM 865 C CA . LEU A 1 109 ? 2.324 -24.297 -14.312 1 98.38 109 LEU A CA 1
ATOM 866 C C . LEU A 1 109 ? 0.972 -24.438 -15 1 98.38 109 LEU A C 1
ATOM 868 O O . LEU A 1 109 ? 0.493 -25.547 -15.219 1 98.38 109 LEU A O 1
ATOM 872 N N . GLU A 1 110 ? 0.35 -23.281 -15.312 1 98.38 110 GLU A N 1
ATOM 873 C CA . GLU A 1 110 ? -0.933 -23.266 -16.016 1 98.38 110 GLU A CA 1
ATOM 874 C C . GLU A 1 110 ? -0.854 -24.047 -17.328 1 98.38 110 GLU A C 1
ATOM 876 O O . GLU A 1 110 ? -1.755 -24.828 -17.656 1 98.38 110 GLU A O 1
ATOM 881 N N . ARG A 1 111 ? 0.224 -23.844 -18.078 1 97.62 111 ARG A N 1
ATOM 882 C CA . ARG A 1 111 ? 0.424 -24.516 -19.359 1 97.62 111 ARG A CA 1
ATOM 883 C C . ARG A 1 111 ? 0.6 -26.016 -19.156 1 97.62 111 ARG A C 1
ATOM 885 O O . ARG A 1 111 ? 0.041 -26.828 -19.906 1 97.62 111 ARG A O 1
ATOM 892 N N . LEU A 1 112 ? 1.272 -26.422 -18.109 1 97.06 112 LEU A N 1
ATOM 893 C CA . LEU A 1 112 ? 1.601 -27.812 -17.875 1 97.06 112 LEU A CA 1
ATOM 894 C C . LEU A 1 112 ? 0.382 -28.578 -17.375 1 97.06 112 LEU A C 1
ATOM 896 O O . LEU A 1 112 ? 0.208 -29.766 -17.703 1 97.06 112 LEU A O 1
ATOM 900 N N . VAL A 1 113 ? -0.464 -27.875 -16.562 1 95.62 113 VAL A N 1
ATOM 901 C CA . VAL A 1 113 ? -1.669 -28.516 -16.047 1 95.62 113 VAL A CA 1
ATOM 902 C C . VAL A 1 113 ? -2.637 -28.797 -17.188 1 95.62 113 VAL A C 1
ATOM 904 O O . VAL A 1 113 ? -3.406 -29.766 -17.141 1 95.62 113 VAL A O 1
ATOM 907 N N . ALA A 1 114 ? -2.586 -27.969 -18.172 1 89.62 114 ALA A N 1
ATOM 908 C CA . ALA A 1 114 ? -3.445 -28.141 -19.344 1 89.62 114 ALA A CA 1
ATOM 909 C C . ALA A 1 114 ? -3.035 -29.375 -20.141 1 89.62 114 ALA A C 1
ATOM 911 O O . ALA A 1 114 ? -3.857 -29.969 -20.844 1 89.62 114 ALA A O 1
ATOM 912 N N . ASN A 1 115 ? -1.734 -29.688 -20.062 1 89.19 115 ASN A N 1
ATOM 913 C CA . ASN A 1 115 ? -1.18 -30.844 -20.734 1 89.19 115 ASN A CA 1
ATOM 914 C C . ASN A 1 115 ? -0.235 -31.625 -19.828 1 89.19 115 ASN A C 1
ATOM 916 O O . ASN A 1 115 ? 0.979 -31.641 -20.047 1 89.19 115 ASN A O 1
ATOM 920 N N . PRO A 1 116 ? -0.914 -32.438 -18.906 1 79.25 116 PRO A N 1
ATOM 921 C CA . PRO A 1 116 ? -0.05 -33.031 -17.875 1 79.25 116 PRO A CA 1
ATOM 922 C C . PRO A 1 116 ? 0.775 -34.188 -18.422 1 79.25 116 PRO A C 1
ATOM 924 O O . PRO A 1 116 ? 0.381 -34.844 -19.391 1 79.25 116 PRO A O 1
ATOM 927 N N . MET B 1 1 ? 6.562 -5.949 -15.039 1 59.78 1 MET B N 1
ATOM 928 C CA . MET B 1 1 ? 5.758 -5.875 -13.82 1 59.78 1 MET B CA 1
ATOM 929 C C . MET B 1 1 ? 4.605 -6.875 -13.875 1 59.78 1 MET B C 1
ATOM 931 O O . MET B 1 1 ? 4.051 -7.137 -14.945 1 59.78 1 MET B O 1
ATOM 935 N N . GLY B 1 2 ? 4.492 -7.508 -12.703 1 68.62 2 GLY B N 1
ATOM 936 C CA . GLY B 1 2 ? 3.344 -8.398 -12.719 1 68.62 2 GLY B CA 1
ATOM 937 C C . GLY B 1 2 ? 2.057 -7.711 -13.133 1 68.62 2 GLY B C 1
ATOM 938 O O . GLY B 1 2 ? 1.86 -6.527 -12.852 1 68.62 2 GLY B O 1
ATOM 939 N N . LYS B 1 3 ? 1.291 -8.312 -13.891 1 83.94 3 LYS B N 1
ATOM 940 C CA . LYS B 1 3 ? 0.044 -7.758 -14.406 1 83.94 3 LYS B CA 1
ATOM 941 C C . LYS B 1 3 ? -1.093 -7.926 -13.406 1 83.94 3 LYS B C 1
ATOM 943 O O . LYS B 1 3 ? -1.892 -7.012 -13.203 1 83.94 3 LYS B O 1
ATOM 948 N N . VAL B 1 4 ? -0.977 -8.992 -12.773 1 95.69 4 VAL B N 1
ATOM 949 C CA . VAL B 1 4 ? -2.088 -9.32 -11.883 1 95.69 4 VAL B CA 1
ATOM 950 C C . VAL B 1 4 ? -1.71 -9 -10.438 1 95.69 4 VAL B C 1
ATOM 952 O O . VAL B 1 4 ? -2.514 -8.43 -9.695 1 95.69 4 VAL B O 1
ATOM 955 N N . LEU B 1 5 ? -0.536 -9.367 -10.039 1 95.75 5 LEU B N 1
ATOM 956 C CA . LEU B 1 5 ? 0.025 -9.008 -8.742 1 95.75 5 LEU B CA 1
ATOM 957 C C . LEU B 1 5 ? 0.825 -7.711 -8.844 1 95.75 5 LEU B C 1
ATOM 959 O O . LEU B 1 5 ? 1.812 -7.641 -9.578 1 95.75 5 LEU B O 1
ATOM 963 N N . GLN B 1 6 ? 0.387 -6.637 -8.164 1 93.06 6 GLN B N 1
ATOM 964 C CA . GLN B 1 6 ? 1.026 -5.328 -8.281 1 93.06 6 GLN B CA 1
ATOM 965 C C . GLN B 1 6 ? 1.678 -4.914 -6.965 1 93.06 6 GLN B C 1
ATOM 967 O O . GLN B 1 6 ? 1.128 -5.16 -5.887 1 93.06 6 GLN B O 1
ATOM 972 N N . VAL B 1 7 ? 2.857 -4.375 -7.086 1 92.44 7 VAL B N 1
ATOM 973 C CA . VAL B 1 7 ? 3.531 -3.764 -5.945 1 92.44 7 VAL B CA 1
ATOM 974 C C . VAL B 1 7 ? 3.242 -2.266 -5.918 1 92.44 7 VAL B C 1
ATOM 976 O O . VAL B 1 7 ? 3.379 -1.581 -6.938 1 92.44 7 VAL B O 1
ATOM 979 N N . ARG B 1 8 ? 2.818 -1.826 -4.762 1 88.75 8 ARG B N 1
ATOM 980 C CA . ARG B 1 8 ? 2.486 -0.41 -4.633 1 88.75 8 ARG B CA 1
ATOM 981 C C . ARG B 1 8 ? 3.131 0.192 -3.389 1 88.75 8 ARG B C 1
ATOM 983 O O . ARG B 1 8 ? 3.334 -0.501 -2.391 1 88.75 8 ARG B O 1
ATOM 990 N N . VAL B 1 9 ? 3.555 1.35 -3.527 1 89.25 9 VAL B N 1
ATOM 991 C CA . VAL B 1 9 ? 3.973 2.18 -2.404 1 89.25 9 VAL B CA 1
ATOM 992 C C . VAL B 1 9 ? 2.92 3.252 -2.133 1 89.25 9 VAL B C 1
ATOM 994 O O . VAL B 1 9 ? 2.527 3.99 -3.039 1 89.25 9 VAL B O 1
ATOM 997 N N . TYR B 1 10 ? 2.451 3.281 -0.953 1 89.19 10 TYR B N 1
ATOM 998 C CA . TYR B 1 10 ? 1.413 4.262 -0.656 1 89.19 10 TYR B CA 1
ATOM 999 C C . TYR B 1 10 ? 1.567 4.809 0.759 1 89.19 10 TYR B C 1
ATOM 1001 O O . TYR B 1 10 ? 2.264 4.215 1.587 1 89.19 10 TYR B O 1
ATOM 1009 N N . ALA B 1 11 ? 1.005 5.906 0.969 1 92.88 11 ALA B N 1
ATOM 1010 C CA . ALA B 1 11 ? 0.895 6.488 2.305 1 92.88 11 ALA B CA 1
ATOM 1011 C C . ALA B 1 11 ? -0.529 6.367 2.84 1 92.88 11 ALA B C 1
ATOM 1013 O O . ALA B 1 11 ? -1.496 6.559 2.098 1 92.88 11 ALA B O 1
ATOM 1014 N N . TYR B 1 12 ? -0.599 5.973 4.082 1 89 12 TYR B N 1
ATOM 1015 C CA . TYR B 1 12 ? -1.953 5.824 4.602 1 89 12 TYR B CA 1
ATOM 1016 C C . TYR B 1 12 ? -2.006 6.145 6.09 1 89 12 TYR B C 1
ATOM 1018 O O . TYR B 1 12 ? -0.985 6.09 6.781 1 89 12 TYR B O 1
ATOM 1026 N N . THR B 1 13 ? -3.176 6.605 6.496 1 93.94 13 THR B N 1
ATOM 1027 C CA . THR B 1 13 ? -3.535 6.777 7.898 1 93.94 13 THR B CA 1
ATOM 1028 C C . THR B 1 13 ? -4.422 5.633 8.375 1 93.94 13 THR B C 1
ATOM 1030 O O . THR B 1 13 ? -5.449 5.336 7.758 1 93.94 13 THR B O 1
ATOM 1033 N N . TYR B 1 14 ? -4.078 5 9.484 1 87.5 14 TYR B N 1
ATOM 1034 C CA . TYR B 1 14 ? -4.785 3.82 9.969 1 87.5 14 TYR B CA 1
ATOM 1035 C C . TYR B 1 14 ? -6.137 4.203 10.562 1 87.5 14 TYR B C 1
ATOM 1037 O O . TYR B 1 14 ? -7.133 3.504 10.359 1 87.5 14 TYR B O 1
ATOM 1045 N N . SER B 1 15 ? -6.117 5.289 11.289 1 92.06 15 SER B N 1
ATOM 1046 C CA . SER B 1 15 ? -7.324 5.652 12.023 1 92.06 15 SER B CA 1
ATOM 1047 C C . SER B 1 15 ? -7.492 7.168 12.094 1 92.06 15 SER B C 1
ATOM 1049 O O . SER B 1 15 ? -6.551 7.891 12.422 1 92.06 15 SER B O 1
ATOM 1051 N N . GLU B 1 16 ? -8.734 7.516 11.82 1 92.25 16 GLU B N 1
ATOM 1052 C CA . GLU B 1 16 ? -9.055 8.93 11.977 1 92.25 16 GLU B CA 1
ATOM 1053 C C . GLU B 1 16 ? -8.867 9.383 13.422 1 92.25 16 GLU B C 1
ATOM 1055 O O . GLU B 1 16 ? -8.477 10.523 13.672 1 92.25 16 GLU B O 1
ATOM 1060 N N . GLU B 1 17 ? -9.117 8.508 14.32 1 94.44 17 GLU B N 1
ATOM 1061 C CA . GLU B 1 17 ? -9 8.828 15.742 1 94.44 17 GLU B CA 1
ATOM 1062 C C . GLU B 1 17 ? -7.566 9.219 16.094 1 94.44 17 GLU B C 1
ATOM 1064 O O . GLU B 1 17 ? -7.352 10.094 16.938 1 94.44 17 GLU B O 1
ATOM 1069 N N . ASP B 1 18 ? -6.613 8.648 15.523 1 96.06 18 ASP B N 1
ATOM 1070 C CA . ASP B 1 18 ? -5.215 8.969 15.781 1 96.06 18 ASP B CA 1
ATOM 1071 C C . ASP B 1 18 ? -4.875 10.375 15.297 1 96.06 18 ASP B C 1
ATOM 1073 O O . ASP B 1 18 ? -4.062 11.07 15.914 1 96.06 18 ASP B O 1
ATOM 1077 N N . VAL B 1 19 ? -5.512 10.789 14.188 1 97.31 19 VAL B N 1
ATOM 1078 C CA . VAL B 1 19 ? -5.309 12.141 13.672 1 97.31 19 VAL B CA 1
ATOM 1079 C C . VAL B 1 19 ? -5.883 13.156 14.656 1 97.31 19 VAL B C 1
ATOM 1081 O O . VAL B 1 19 ? -5.215 14.125 15.023 1 97.31 19 VAL B O 1
ATOM 1084 N N . ARG B 1 20 ? -7.074 12.859 15.086 1 96.31 20 ARG B N 1
ATOM 1085 C CA . ARG B 1 20 ? -7.762 13.742 16.031 1 96.31 20 ARG B CA 1
ATOM 1086 C C . ARG B 1 20 ? -6.98 13.875 17.328 1 96.31 20 ARG B C 1
ATOM 1088 O O . ARG B 1 20 ? -6.863 14.969 17.875 1 96.31 20 ARG B O 1
ATOM 1095 N N . LYS B 1 21 ? -6.438 12.812 17.812 1 97.38 21 LYS B N 1
ATOM 1096 C CA . LYS B 1 21 ? -5.684 12.812 19.062 1 97.38 21 LYS B CA 1
ATOM 1097 C C . LYS B 1 21 ? -4.367 13.57 18.906 1 97.38 21 LYS B C 1
ATOM 1099 O O . LYS B 1 21 ? -3.934 14.266 19.828 1 97.38 21 LYS B O 1
ATOM 1104 N N . ALA B 1 22 ? -3.746 13.445 17.812 1 97.62 22 ALA B N 1
ATOM 1105 C CA . ALA B 1 22 ? -2.443 14.062 17.578 1 97.62 22 ALA B CA 1
ATOM 1106 C C . ALA B 1 22 ? -2.578 15.57 17.391 1 97.62 22 ALA B C 1
ATOM 1108 O O . ALA B 1 22 ? -1.724 16.344 17.844 1 97.62 22 ALA B O 1
ATOM 1109 N N . TRP B 1 23 ? -3.641 15.945 16.672 1 97.88 23 TRP B N 1
ATOM 1110 C CA . TRP B 1 23 ? -3.826 17.359 16.344 1 97.88 23 TRP B CA 1
ATOM 1111 C C . TRP B 1 23 ? -5.281 17.766 16.547 1 97.88 23 TRP B C 1
ATOM 1113 O O . TRP B 1 23 ? -5.961 18.156 15.602 1 97.88 23 TRP B O 1
ATOM 1123 N N . PRO B 1 24 ? -5.742 17.844 17.859 1 97.25 24 PRO B N 1
ATOM 1124 C CA . PRO B 1 24 ? -7.164 18.062 18.141 1 97.25 24 PRO B CA 1
ATOM 1125 C C . PRO B 1 24 ? -7.641 19.453 17.719 1 97.25 24 PRO B C 1
ATOM 1127 O O . PRO B 1 24 ? -8.789 19.625 17.297 1 97.25 24 PRO B O 1
ATOM 1130 N N . ARG B 1 25 ? -6.883 20.469 17.766 1 97.06 25 ARG B N 1
ATOM 1131 C CA . ARG B 1 25 ? -7.32 21.812 17.391 1 97.06 25 ARG B CA 1
ATOM 1132 C C . ARG B 1 25 ? -7.395 21.969 15.883 1 97.06 25 ARG B C 1
ATOM 1134 O O . ARG B 1 25 ? -8.344 22.547 15.359 1 97.06 25 ARG B O 1
ATOM 1141 N N . LEU B 1 26 ? -6.426 21.422 15.211 1 97.06 26 LEU B N 1
ATOM 1142 C CA . LEU B 1 26 ? -6.457 21.453 13.758 1 97.06 26 LEU B CA 1
ATOM 1143 C C . LEU B 1 26 ? -7.633 20.641 13.219 1 97.06 26 LEU B C 1
ATOM 1145 O O . LEU B 1 26 ? -8.266 21.016 12.234 1 97.06 26 LEU B O 1
ATOM 1149 N N . TRP B 1 27 ? -7.902 19.516 13.859 1 95.38 27 TRP B N 1
ATOM 1150 C CA . TRP B 1 27 ? -9.047 18.688 13.508 1 95.38 27 TRP B CA 1
ATOM 1151 C C . TRP B 1 27 ? -10.352 19.469 13.602 1 95.38 27 TRP B C 1
ATOM 1153 O O . TRP B 1 27 ? -11.164 19.453 12.672 1 95.38 27 TRP B O 1
ATOM 1163 N N . SER B 1 28 ? -10.508 20.156 14.688 1 93.56 28 SER B N 1
ATOM 1164 C CA . SER B 1 28 ? -11.711 20.953 14.906 1 93.56 28 SER B CA 1
ATOM 1165 C C . SER B 1 28 ? -11.859 22.047 13.852 1 93.56 28 SER B C 1
ATOM 1167 O O . SER B 1 28 ? -12.945 22.234 13.297 1 93.56 28 SER B O 1
ATOM 1169 N N . LEU B 1 29 ? -10.82 22.734 13.555 1 92.88 29 LEU B N 1
ATOM 1170 C CA . LEU B 1 29 ? -10.828 23.797 12.555 1 92.88 29 LEU B CA 1
ATOM 1171 C C . LEU B 1 29 ? -11.227 23.25 11.188 1 92.88 29 LEU B C 1
ATOM 1173 O O . LEU B 1 29 ? -12.039 23.859 10.492 1 92.88 29 LEU B O 1
ATOM 1177 N N . ALA B 1 30 ? -10.727 22.078 10.875 1 92.94 30 ALA B N 1
ATOM 1178 C CA . ALA B 1 30 ? -10.828 21.547 9.516 1 92.94 30 ALA B CA 1
ATOM 1179 C C . ALA B 1 30 ? -12.164 20.844 9.297 1 92.94 30 ALA B C 1
ATOM 1181 O O . ALA B 1 30 ? -12.742 20.922 8.211 1 92.94 30 ALA B O 1
ATOM 1182 N N . PHE B 1 31 ? -12.672 20.188 10.344 1 90.19 31 PHE B N 1
ATOM 1183 C CA . PHE B 1 31 ? -13.742 19.25 10.07 1 90.19 31 PHE B CA 1
ATOM 1184 C C . PHE B 1 31 ? -14.984 19.578 10.891 1 90.19 31 PHE B C 1
ATOM 1186 O O . PHE B 1 31 ? -16.078 19.094 10.586 1 90.19 31 PHE B O 1
ATOM 1193 N N . GLU B 1 32 ? -14.836 20.219 11.93 1 82.94 32 GLU B N 1
ATOM 1194 C CA . GLU B 1 32 ? -15.992 20.469 12.781 1 82.94 32 GLU B CA 1
ATOM 1195 C C . GLU B 1 32 ? -16.531 21.875 12.578 1 82.94 32 GL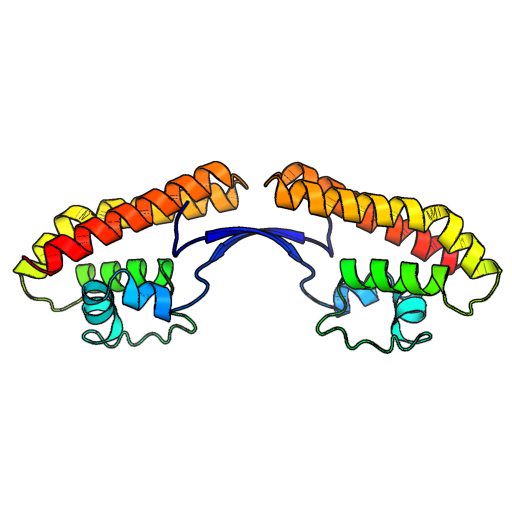U B C 1
ATOM 1197 O O . GLU B 1 32 ? -17.75 22.094 12.547 1 82.94 32 GLU B O 1
ATOM 1202 N N . GLU B 1 33 ? -15.664 22.781 12.461 1 72.31 33 GLU B N 1
ATOM 1203 C CA . GLU B 1 33 ? -16.094 24.172 12.344 1 72.31 33 GLU B CA 1
ATOM 1204 C C . GLU B 1 33 ? -16.469 24.5 10.906 1 72.31 33 GLU B C 1
ATOM 1206 O O . GLU B 1 33 ? -17.297 25.391 10.664 1 72.31 33 GLU B O 1
ATOM 1211 N N . THR B 1 34 ? -15.719 23.688 10.039 1 63.88 34 THR B N 1
ATOM 1212 C CA . THR B 1 34 ? -15.906 24.078 8.641 1 63.88 34 THR B CA 1
ATOM 1213 C C . THR B 1 34 ? -16.578 22.953 7.859 1 63.88 34 THR B C 1
ATOM 1215 O O . THR B 1 34 ? -17.016 23.172 6.727 1 63.88 34 THR B O 1
ATOM 1218 N N . LYS B 1 35 ? -17.703 22.359 8.422 1 58.22 35 LYS B N 1
ATOM 1219 C CA . LYS B 1 35 ? -18.297 21.203 7.777 1 58.22 35 LYS B CA 1
ATOM 1220 C C . LYS B 1 35 ? -17.859 21.078 6.324 1 58.22 35 LYS B C 1
ATOM 1222 O O . LYS B 1 35 ? -18.391 21.766 5.449 1 58.22 35 LYS B O 1
ATOM 1227 N N . PRO B 1 36 ? -16.672 20.656 6.258 1 54.66 36 PRO B N 1
ATOM 1228 C CA . PRO B 1 36 ? -16.406 20.562 4.82 1 54.66 36 PRO B CA 1
ATOM 1229 C C . PRO B 1 36 ? -17.422 19.688 4.086 1 54.66 36 PRO B C 1
ATOM 1231 O O . PRO B 1 36 ? -17.953 18.734 4.66 1 54.66 36 PRO B O 1
ATOM 1234 N N . GLY B 1 37 ? -18.141 20.328 3.314 1 50.78 37 GLY B N 1
ATOM 1235 C CA . GLY B 1 37 ? -19.125 19.656 2.49 1 50.78 37 GLY B CA 1
ATOM 1236 C C . GLY B 1 37 ? -18.609 18.359 1.893 1 50.78 37 GLY B C 1
ATOM 1237 O O . GLY B 1 37 ? -19.359 17.656 1.203 1 50.78 37 GLY B O 1
ATOM 1238 N N . PHE B 1 38 ? -17.312 18.188 2.082 1 53.78 38 PHE B N 1
ATOM 1239 C CA . PHE B 1 38 ? -16.938 17.031 1.298 1 53.78 38 PHE B CA 1
ATOM 1240 C C . PHE B 1 38 ? -16.875 15.781 2.174 1 53.78 38 PHE B C 1
ATOM 1242 O O . PHE B 1 38 ? -16.234 15.789 3.23 1 53.78 38 PHE B O 1
ATOM 1249 N N . PRO B 1 39 ? -17.672 14.961 1.88 1 54.41 39 PRO B N 1
ATOM 1250 C CA . PRO B 1 39 ? -17.609 13.68 2.59 1 54.41 39 PRO B CA 1
ATOM 1251 C C . PRO B 1 39 ? -16.281 12.953 2.391 1 54.41 39 PRO B C 1
ATOM 1253 O O . PRO B 1 39 ? -15.797 12.852 1.264 1 54.41 39 PRO B O 1
ATOM 1256 N N . TYR B 1 40 ? -15.445 13.086 3.488 1 61.38 40 TYR B N 1
ATOM 1257 C CA . TYR B 1 40 ? -14.289 12.203 3.379 1 61.38 40 TYR B CA 1
ATOM 1258 C C . TYR B 1 40 ? -14.617 10.812 3.914 1 61.38 40 TYR B C 1
ATOM 1260 O O . TYR B 1 40 ? -15.297 10.68 4.934 1 61.38 40 TYR B O 1
ATOM 1268 N N . GLU B 1 41 ? -14.398 9.93 3.102 1 65.06 41 GLU B N 1
ATOM 1269 C CA . GLU B 1 41 ? -14.594 8.57 3.613 1 65.06 41 GLU B CA 1
ATOM 1270 C C . GLU B 1 41 ? -13.766 8.336 4.879 1 65.06 41 GLU B C 1
ATOM 1272 O O . GLU B 1 41 ? -14.266 7.777 5.855 1 65.06 41 GLU B O 1
ATOM 1277 N N . MET B 1 42 ? -12.445 8.711 4.898 1 76.12 42 MET B N 1
ATOM 1278 C CA . MET B 1 42 ? -11.555 8.711 6.055 1 76.12 42 MET B CA 1
ATOM 1279 C C . MET B 1 42 ? -10.797 10.031 6.164 1 76.12 42 MET B C 1
ATOM 1281 O O . MET B 1 42 ? -10.188 10.477 5.191 1 76.12 42 MET B O 1
ATOM 1285 N N . ALA B 1 43 ? -10.938 10.57 7.273 1 87.56 43 ALA B N 1
ATOM 1286 C CA . ALA B 1 43 ? -10.219 11.812 7.52 1 87.56 43 ALA B CA 1
ATOM 1287 C C . ALA B 1 43 ? -8.828 11.539 8.094 1 87.56 43 ALA B C 1
ATOM 1289 O O . ALA B 1 43 ? -8.617 11.633 9.305 1 87.56 43 ALA B O 1
ATOM 1290 N N . GLY B 1 44 ? -7.941 11.234 7.184 1 95.25 44 GLY B N 1
ATOM 1291 C CA . GLY B 1 44 ? -6.559 10.977 7.555 1 95.25 44 GLY B CA 1
ATOM 1292 C C . GLY B 1 44 ? -5.695 12.219 7.555 1 95.25 44 GLY B C 1
ATOM 1293 O O . GLY B 1 44 ? -6.207 13.336 7.527 1 95.25 44 GLY B O 1
ATOM 1294 N N . VAL B 1 45 ? -4.398 12.039 7.625 1 97.5 45 VAL B N 1
ATOM 1295 C CA . VAL B 1 45 ? -3.449 13.141 7.715 1 97.5 45 VAL B CA 1
ATOM 1296 C C . VAL B 1 45 ? -3.5 13.977 6.434 1 97.5 45 VAL B C 1
ATOM 1298 O O . VAL B 1 45 ? -3.52 15.203 6.488 1 97.5 45 VAL B O 1
ATOM 1301 N N . LEU B 1 46 ? -3.559 13.273 5.293 1 96.44 46 LEU B N 1
ATOM 1302 C CA . LEU B 1 46 ? -3.568 13.992 4.027 1 96.44 46 LEU B CA 1
ATOM 1303 C C . LEU B 1 46 ? -4.875 14.758 3.85 1 96.44 46 LEU B C 1
ATOM 1305 O O . LEU B 1 46 ? -4.887 15.867 3.305 1 96.44 46 LEU B O 1
ATOM 1309 N N . GLU B 1 47 ? -5.938 14.188 4.238 1 94.75 47 GLU B N 1
ATOM 1310 C CA . GLU B 1 47 ? -7.23 14.867 4.211 1 94.75 47 GLU B CA 1
ATOM 1311 C C . GLU B 1 47 ? -7.238 16.078 5.148 1 94.75 47 GLU B C 1
ATOM 1313 O O . GLU B 1 47 ? -7.824 17.109 4.828 1 94.75 47 GLU B O 1
ATOM 1318 N N . LEU B 1 48 ? -6.602 15.961 6.32 1 96.25 48 LEU B N 1
ATOM 1319 C CA . LEU B 1 48 ? -6.492 17.094 7.242 1 96.25 48 LEU B CA 1
ATOM 1320 C C . LEU B 1 48 ? -5.746 18.25 6.594 1 96.25 48 LEU B C 1
ATOM 1322 O O . LEU B 1 48 ? -6.211 19.391 6.645 1 96.25 48 LEU B O 1
ATOM 1326 N N . VAL B 1 49 ? -4.641 17.969 5.961 1 97.19 49 VAL B N 1
ATOM 1327 C CA . VAL B 1 49 ? -3.855 19.016 5.312 1 97.19 49 VAL B CA 1
ATOM 1328 C C . VAL B 1 49 ? -4.688 19.688 4.223 1 97.19 49 VAL B C 1
ATOM 1330 O O . VAL B 1 49 ? -4.707 20.906 4.109 1 97.19 49 VAL B O 1
ATOM 1333 N N . ARG B 1 50 ? -5.379 18.922 3.451 1 94.69 50 ARG B N 1
ATOM 1334 C CA . ARG B 1 50 ? -6.211 19.453 2.381 1 94.69 50 ARG B CA 1
ATOM 1335 C C . ARG B 1 50 ? -7.305 20.359 2.941 1 94.69 50 ARG B C 1
ATOM 1337 O O . ARG B 1 50 ? -7.551 21.438 2.416 1 94.69 50 ARG B O 1
ATOM 1344 N N . ALA B 1 51 ? -7.949 19.844 3.938 1 93.75 51 ALA B N 1
ATOM 1345 C CA . ALA B 1 51 ? -9.031 20.609 4.547 1 93.75 51 ALA B CA 1
ATOM 1346 C C . ALA B 1 51 ? -8.523 21.938 5.109 1 93.75 51 ALA B C 1
ATOM 1348 O O . ALA B 1 51 ? -9.188 22.969 4.984 1 93.75 51 ALA B O 1
ATOM 1349 N N . LEU B 1 52 ? -7.375 21.938 5.707 1 95.94 52 LEU B N 1
ATOM 1350 C CA . LEU B 1 52 ? -6.785 23.156 6.246 1 95.94 52 LEU B CA 1
ATOM 1351 C C . LEU B 1 52 ? -6.41 24.125 5.125 1 95.94 52 LEU B C 1
ATOM 1353 O O . LEU B 1 52 ? -6.594 25.328 5.254 1 95.94 52 LEU B O 1
ATOM 1357 N N . ASP B 1 53 ? -5.875 23.547 4.094 1 95.94 53 ASP B N 1
ATOM 1358 C CA . ASP B 1 53 ? -5.52 24.375 2.947 1 95.94 53 ASP B CA 1
ATOM 1359 C C . ASP B 1 53 ? -6.758 25.016 2.332 1 95.94 53 ASP B C 1
ATOM 1361 O O . ASP B 1 53 ? -6.734 26.203 1.981 1 95.94 53 ASP B O 1
ATOM 1365 N N . ASP B 1 54 ? -7.852 24.25 2.219 1 92.94 54 ASP B N 1
ATOM 1366 C CA . ASP B 1 54 ? -9.117 24.781 1.723 1 92.94 54 ASP B CA 1
ATOM 1367 C C . ASP B 1 54 ? -9.641 25.891 2.629 1 92.94 54 ASP B C 1
ATOM 1369 O O . ASP B 1 54 ? -10.117 26.922 2.146 1 92.94 54 ASP B O 1
ATOM 1373 N N . LEU B 1 55 ? -9.562 25.625 3.865 1 92.81 55 LEU B N 1
ATOM 1374 C CA . LEU B 1 55 ? -10.016 26.609 4.84 1 92.81 55 LEU B CA 1
ATOM 1375 C C . LEU B 1 55 ? -9.211 27.906 4.723 1 92.81 55 LEU B C 1
ATOM 1377 O O . LEU B 1 55 ? -9.789 29 4.715 1 92.81 55 LEU B O 1
ATOM 1381 N N . TYR B 1 56 ? -7.973 27.734 4.633 1 94.25 56 TYR B N 1
ATOM 1382 C CA . TYR B 1 56 ? -7.086 28.891 4.543 1 94.25 56 TYR B CA 1
ATOM 1383 C C . TYR B 1 56 ? -7.375 29.703 3.283 1 94.25 56 TYR B C 1
ATOM 1385 O O . TYR B 1 56 ? -7.387 30.938 3.32 1 94.25 56 TYR B O 1
ATOM 1393 N N . GLN B 1 57 ? -7.664 29.031 2.219 1 94.12 57 GLN B N 1
ATOM 1394 C CA . GLN B 1 57 ? -7.82 29.688 0.924 1 94.12 57 GLN B CA 1
ATOM 1395 C C . GLN B 1 57 ? -9.227 30.25 0.763 1 94.12 57 GLN B C 1
ATOM 1397 O O . GLN B 1 57 ? -9.406 31.312 0.151 1 94.12 57 GLN B O 1
ATOM 1402 N N . PHE B 1 58 ? -10.18 29.609 1.395 1 91 58 PHE B N 1
ATOM 1403 C CA . PHE B 1 58 ? -11.539 29.953 0.983 1 91 58 PHE B CA 1
ATOM 1404 C C . PHE B 1 58 ? -12.43 30.172 2.197 1 91 58 PHE B C 1
ATOM 1406 O O . PHE B 1 58 ? -13.547 30.688 2.066 1 91 58 PHE B O 1
ATOM 1413 N N . GLY B 1 59 ? -11.914 29.766 3.332 1 87 59 GLY B N 1
ATOM 1414 C CA . GLY B 1 59 ? -12.781 29.781 4.496 1 87 59 GLY B CA 1
ATOM 1415 C C . GLY B 1 59 ? -12.844 31.141 5.172 1 87 59 GLY B C 1
ATOM 1416 O O . GLY B 1 59 ? -12.078 32.031 4.828 1 87 59 GLY B O 1
ATOM 1417 N N . VAL B 1 60 ? -13.906 31.266 5.953 1 88.69 60 VAL B N 1
ATOM 1418 C CA . VAL B 1 60 ? -14.008 32.406 6.867 1 88.69 60 VAL B CA 1
ATOM 1419 C C . VAL B 1 60 ? -13.469 32 8.242 1 88.69 60 VAL B C 1
ATOM 1421 O O . VAL B 1 60 ? -14.102 31.234 8.969 1 88.69 60 VAL B O 1
ATOM 1424 N N . ILE B 1 61 ? -12.266 32.531 8.523 1 89.56 61 ILE B N 1
ATOM 1425 C CA . ILE B 1 61 ? -11.633 32.156 9.789 1 89.56 61 ILE B CA 1
ATOM 1426 C C . ILE B 1 61 ? -11.094 33.406 10.469 1 89.56 61 ILE B C 1
ATOM 1428 O O . ILE B 1 61 ? -10.922 34.469 9.828 1 89.56 61 ILE B O 1
ATOM 1432 N N . ALA B 1 62 ? -10.984 33.344 11.82 1 92.06 62 ALA B N 1
ATOM 1433 C CA . ALA B 1 62 ? -10.438 34.469 12.578 1 92.06 62 ALA B CA 1
ATOM 1434 C C . ALA B 1 62 ? -9.062 34.875 12.047 1 92.06 62 ALA B C 1
ATOM 1436 O O . ALA B 1 62 ? -8.273 34.031 11.625 1 92.06 62 ALA B O 1
ATOM 1437 N N . GLU B 1 63 ? -8.781 36.094 12.07 1 94.62 63 GLU B N 1
ATOM 1438 C CA . GLU B 1 63 ? -7.531 36.656 11.547 1 94.62 63 GLU B CA 1
ATOM 1439 C C . GLU B 1 63 ? -6.324 36 12.211 1 94.62 63 GLU B C 1
ATOM 1441 O O . GLU B 1 63 ? -5.328 35.688 11.547 1 94.62 63 GLU B O 1
ATOM 1446 N N . ALA B 1 64 ? -6.352 35.781 13.484 1 94.94 64 ALA B N 1
ATOM 1447 C CA . ALA B 1 64 ? -5.25 35.156 14.227 1 94.94 64 ALA B CA 1
ATOM 1448 C C . ALA B 1 64 ? -4.961 33.75 13.719 1 94.94 64 ALA B C 1
ATOM 1450 O O . ALA B 1 64 ? -3.801 33.344 13.586 1 94.94 64 ALA B O 1
ATOM 1451 N N . ILE B 1 65 ? -5.992 33.062 13.352 1 94.88 65 ILE B N 1
ATOM 1452 C CA . ILE B 1 65 ? -5.848 31.688 12.852 1 94.88 65 ILE B CA 1
ATOM 1453 C C . ILE B 1 65 ? -5.289 31.719 11.43 1 94.88 65 ILE B C 1
ATOM 1455 O O . ILE B 1 65 ? -4.426 30.906 11.086 1 94.88 65 ILE B O 1
ATOM 1459 N N . SER B 1 66 ? -5.758 32.594 10.688 1 95.38 66 SER B N 1
ATOM 1460 C CA . SER B 1 66 ? -5.273 32.75 9.32 1 95.38 66 SER B CA 1
ATOM 1461 C C . SER B 1 66 ? -3.77 33 9.289 1 95.38 66 SER B C 1
ATOM 1463 O O . SER B 1 66 ? -3.051 32.406 8.469 1 95.38 66 SER B O 1
ATOM 1465 N N . LYS B 1 67 ? -3.361 33.844 10.219 1 96.44 67 LYS B N 1
ATOM 1466 C CA . LYS B 1 67 ? -1.936 34.156 10.305 1 96.44 67 LYS B CA 1
ATOM 1467 C C . LYS B 1 67 ? -1.129 32.906 10.695 1 96.44 67 LYS B C 1
ATOM 1469 O O . LYS B 1 67 ? -0.032 32.688 10.172 1 96.44 67 LYS B O 1
ATOM 1474 N N . VAL B 1 68 ? -1.637 32.156 11.57 1 96.81 68 VAL B N 1
ATOM 1475 C CA . VAL B 1 68 ? -0.96 30.922 12 1 96.81 68 VAL B CA 1
ATOM 1476 C C . VAL B 1 68 ? -0.845 29.953 10.82 1 96.81 68 VAL B C 1
ATOM 1478 O O . VAL B 1 68 ? 0.239 29.438 10.539 1 96.81 68 VAL B O 1
ATOM 1481 N N . LEU B 1 69 ? -1.925 29.719 10.141 1 97.25 69 LEU B N 1
ATOM 1482 C CA . LEU B 1 69 ? -1.899 28.812 9 1 97.25 69 LEU B CA 1
ATOM 1483 C C . LEU B 1 69 ? -0.936 29.297 7.93 1 97.25 69 LEU B C 1
ATOM 1485 O O . LEU B 1 69 ? -0.178 28.516 7.359 1 97.25 69 LEU B O 1
ATOM 1489 N N . ALA B 1 70 ? -0.951 30.562 7.73 1 96.94 70 ALA B N 1
ATOM 1490 C CA . ALA B 1 70 ? -0.086 31.172 6.715 1 96.94 70 ALA B CA 1
ATOM 1491 C C . ALA B 1 70 ? 1.386 30.938 7.047 1 96.94 70 ALA B C 1
ATOM 1493 O O . ALA B 1 70 ? 2.219 30.812 6.145 1 96.94 70 ALA B O 1
ATOM 1494 N N . SER B 1 71 ? 1.675 30.844 8.281 1 97.25 71 SER B N 1
ATOM 1495 C CA . SER B 1 71 ? 3.066 30.781 8.711 1 97.25 71 SER B CA 1
ATOM 1496 C C . SER B 1 71 ? 3.646 29.375 8.5 1 97.25 71 SER B C 1
ATOM 1498 O O . SER B 1 71 ? 4.859 29.219 8.344 1 97.25 71 SER B O 1
ATOM 1500 N N . GLY B 1 72 ? 2.838 28.344 8.469 1 97.81 72 GLY B N 1
ATOM 1501 C CA . GLY B 1 72 ? 3.404 27.016 8.469 1 97.81 72 GLY B CA 1
ATOM 1502 C C . GLY B 1 72 ? 2.76 26.078 7.457 1 97.81 72 GLY B C 1
ATOM 1503 O O . GLY B 1 72 ? 3.379 25.125 7.008 1 97.81 72 GLY B O 1
ATOM 1504 N N . LEU B 1 73 ? 1.525 26.344 7.02 1 98.5 73 LEU B N 1
ATOM 1505 C CA . LEU B 1 73 ? 0.751 25.422 6.207 1 98.5 73 LEU B CA 1
ATOM 1506 C C . LEU B 1 73 ? 1.378 25.25 4.824 1 98.5 73 LEU B C 1
ATOM 1508 O O . LEU B 1 73 ? 1.441 24.141 4.297 1 98.5 73 LEU B O 1
ATOM 1512 N N . PRO B 1 74 ? 1.916 26.328 4.219 1 98.31 74 PRO B N 1
ATOM 1513 C CA . PRO B 1 74 ? 2.525 26.156 2.898 1 98.31 74 PRO B CA 1
ATOM 1514 C C . PRO B 1 74 ? 3.666 25.141 2.9 1 98.31 74 PRO B C 1
ATOM 1516 O O . PRO B 1 74 ? 3.809 24.359 1.952 1 98.31 74 PRO B O 1
ATOM 1519 N N . LYS B 1 75 ? 4.426 25.109 3.947 1 98.31 75 LYS B N 1
ATOM 1520 C CA . LYS B 1 75 ? 5.5 24.125 4.051 1 98.31 75 LYS B CA 1
ATOM 1521 C C . LYS B 1 75 ? 4.941 22.719 4.152 1 98.31 75 LYS B C 1
ATOM 1523 O O . LYS B 1 75 ? 5.473 21.781 3.537 1 98.31 75 LYS B O 1
ATOM 1528 N N . VAL B 1 76 ? 3.906 22.547 4.957 1 98.75 76 VAL B N 1
ATOM 1529 C CA . VAL B 1 76 ? 3.285 21.234 5.117 1 98.75 76 VAL B CA 1
ATOM 1530 C C . VAL B 1 76 ? 2.711 20.766 3.783 1 98.75 76 VAL B C 1
ATOM 1532 O O . VAL B 1 76 ? 2.896 19.625 3.393 1 98.75 76 VAL B O 1
ATOM 1535 N N . VAL B 1 77 ? 2.033 21.625 3.027 1 98.56 77 VAL B N 1
ATOM 1536 C CA . VAL B 1 77 ? 1.45 21.312 1.728 1 98.56 77 VAL B CA 1
ATOM 1537 C C . VAL B 1 77 ? 2.553 20.906 0.753 1 98.56 77 VAL B C 1
ATOM 1539 O O . VAL B 1 77 ? 2.385 19.953 -0.019 1 98.56 77 VAL B O 1
ATOM 1542 N N . LYS B 1 78 ? 3.682 21.594 0.83 1 98.69 78 LYS B N 1
ATOM 1543 C CA . LYS B 1 78 ? 4.812 21.25 -0.022 1 98.69 78 LYS B CA 1
ATOM 1544 C C . LYS B 1 78 ? 5.32 19.844 0.292 1 98.69 78 LYS B C 1
ATOM 1546 O O . LYS B 1 78 ? 5.676 19.078 -0.616 1 98.69 78 LYS B O 1
ATOM 1551 N N . GLU B 1 79 ? 5.406 19.5 1.581 1 98.5 79 GLU B N 1
ATOM 1552 C CA . GLU B 1 79 ? 5.855 18.172 1.974 1 98.5 79 GLU B CA 1
ATOM 1553 C C . GLU B 1 79 ? 4.875 17.094 1.508 1 98.5 79 GLU B C 1
ATOM 1555 O O . GLU B 1 79 ? 5.277 15.969 1.2 1 98.5 79 GLU B O 1
ATOM 1560 N N . VAL B 1 80 ? 3.539 17.406 1.487 1 98.25 80 VAL B N 1
ATOM 1561 C CA . VAL B 1 80 ? 2.555 16.484 0.936 1 98.25 80 VAL B CA 1
ATOM 1562 C C . VAL B 1 80 ? 2.84 16.25 -0.546 1 98.25 80 VAL B C 1
ATOM 1564 O O . VAL B 1 80 ? 2.775 15.109 -1.024 1 98.25 80 VAL B O 1
ATOM 1567 N N . GLU B 1 81 ? 3.182 17.297 -1.3 1 98.31 81 GLU B N 1
ATOM 1568 C CA . GLU B 1 81 ? 3.545 17.156 -2.707 1 98.31 81 GLU B CA 1
ATOM 1569 C C . GLU B 1 81 ? 4.797 16.297 -2.875 1 98.31 81 GLU B C 1
ATOM 1571 O O . GLU B 1 81 ? 4.863 15.461 -3.777 1 98.31 81 GLU B O 1
ATOM 1576 N N . GLU B 1 82 ? 5.777 16.547 -2.006 1 98.06 82 GLU B N 1
ATOM 1577 C CA . GLU B 1 82 ? 7.004 15.75 -2.047 1 98.06 82 GLU B CA 1
ATOM 1578 C C . GLU B 1 82 ? 6.719 14.281 -1.758 1 98.06 82 GLU B C 1
ATOM 1580 O O . GLU B 1 82 ? 7.281 13.391 -2.404 1 98.06 82 GLU B O 1
ATOM 1585 N N . LEU B 1 83 ? 5.855 14.023 -0.764 1 97.38 83 LEU B N 1
ATOM 1586 C CA . LEU B 1 83 ? 5.441 12.664 -0.451 1 97.38 83 LEU B CA 1
ATOM 1587 C C . LEU B 1 83 ? 4.867 11.977 -1.685 1 97.38 83 LEU B C 1
ATOM 1589 O O . LEU B 1 83 ? 5.281 10.867 -2.031 1 97.38 83 LEU B O 1
ATOM 1593 N N . GLN B 1 84 ? 3.941 12.68 -2.365 1 96.94 84 GLN B N 1
ATOM 1594 C CA . GLN B 1 84 ? 3.287 12.117 -3.541 1 96.94 84 GLN B CA 1
ATOM 1595 C C . GLN B 1 84 ? 4.297 11.828 -4.648 1 96.94 84 GLN B C 1
ATOM 1597 O O . GLN B 1 84 ? 4.219 10.797 -5.316 1 96.94 84 GLN B O 1
ATOM 1602 N N . ARG B 1 85 ? 5.238 12.703 -4.785 1 96.62 85 ARG B N 1
ATOM 1603 C CA . ARG B 1 85 ? 6.285 12.508 -5.785 1 96.62 85 ARG B CA 1
ATOM 1604 C C . ARG B 1 85 ? 7.137 11.289 -5.453 1 96.62 85 ARG B C 1
ATOM 1606 O O . ARG B 1 85 ? 7.43 10.469 -6.328 1 96.62 85 ARG B O 1
ATOM 1613 N N . HIS B 1 86 ? 7.527 11.18 -4.188 1 94.69 86 HIS B N 1
ATOM 1614 C CA . HIS B 1 86 ? 8.375 10.07 -3.768 1 94.69 86 HIS B CA 1
ATOM 1615 C C . HIS B 1 86 ? 7.641 8.734 -3.893 1 94.69 86 HIS B C 1
ATOM 1617 O O . HIS B 1 86 ? 8.25 7.719 -4.238 1 94.69 86 HIS B O 1
ATOM 1623 N N . LEU B 1 87 ? 6.328 8.711 -3.609 1 92.88 87 LEU B N 1
ATOM 1624 C CA . LEU B 1 87 ? 5.52 7.512 -3.793 1 92.88 87 LEU B CA 1
ATOM 1625 C C . LEU B 1 87 ? 5.469 7.109 -5.262 1 92.88 87 LEU B C 1
ATOM 1627 O O . LEU B 1 87 ? 5.629 5.93 -5.594 1 92.88 87 LEU B O 1
ATOM 1631 N N . ALA B 1 88 ? 5.328 8.102 -6.172 1 89 88 ALA B N 1
ATOM 1632 C CA . ALA B 1 88 ? 5.285 7.859 -7.613 1 89 88 ALA B CA 1
ATOM 1633 C C . ALA B 1 88 ? 6.617 7.312 -8.117 1 89 88 ALA B C 1
ATOM 1635 O O . ALA B 1 88 ? 6.652 6.508 -9.047 1 89 88 ALA B O 1
ATOM 1636 N N . ASP B 1 89 ? 7.672 7.727 -7.414 1 88.62 89 ASP B N 1
ATOM 1637 C CA . ASP B 1 89 ? 9.016 7.312 -7.801 1 88.62 89 ASP B CA 1
ATOM 1638 C C . ASP B 1 89 ? 9.43 6.035 -7.07 1 88.62 89 ASP B C 1
ATOM 1640 O O . ASP B 1 89 ? 10.602 5.645 -7.105 1 88.62 89 ASP B O 1
ATOM 1644 N N . TRP B 1 90 ? 8.523 5.531 -6.309 1 85.94 90 TRP B N 1
ATOM 1645 C CA . TRP B 1 90 ? 8.75 4.297 -5.562 1 85.94 90 TRP B CA 1
ATOM 1646 C C . TRP B 1 90 ? 9.938 4.445 -4.617 1 85.94 90 TRP B C 1
ATOM 1648 O O . TRP B 1 90 ? 10.797 3.562 -4.543 1 85.94 90 TRP B O 1
ATOM 1658 N N . ASN B 1 91 ? 10.07 5.574 -4.035 1 90.25 91 ASN B N 1
ATOM 1659 C CA . ASN B 1 91 ? 11.109 5.848 -3.045 1 90.25 91 ASN B CA 1
ATOM 1660 C C . ASN B 1 91 ? 10.531 5.918 -1.634 1 90.25 91 ASN B C 1
ATOM 1662 O O . ASN B 1 91 ? 10.281 7.004 -1.114 1 90.25 91 ASN B O 1
ATOM 1666 N N . PRO B 1 92 ? 10.445 4.734 -1.006 1 90.06 92 PRO B N 1
ATOM 1667 C CA . PRO B 1 92 ? 9.773 4.688 0.295 1 90.06 92 PRO B CA 1
ATOM 1668 C C . PRO B 1 92 ? 10.547 5.434 1.383 1 90.06 92 PRO B C 1
ATOM 1670 O O . PRO B 1 92 ? 9.938 6.012 2.289 1 90.06 92 PRO B O 1
ATOM 1673 N N . GLN B 1 93 ? 11.797 5.434 1.319 1 89 93 GLN B N 1
ATOM 1674 C CA . GLN B 1 93 ? 12.594 6.117 2.334 1 89 93 GLN B CA 1
ATOM 1675 C C . GLN B 1 93 ? 12.352 7.625 2.295 1 89 93 GLN B C 1
ATOM 1677 O O . GLN B 1 93 ? 12.109 8.242 3.33 1 89 93 GLN B O 1
ATOM 1682 N N . ALA B 1 94 ? 12.469 8.164 1.12 1 94.25 94 ALA B N 1
ATOM 1683 C CA . ALA B 1 94 ? 12.211 9.594 0.97 1 94.25 94 ALA B CA 1
ATOM 1684 C C . ALA B 1 94 ? 10.758 9.93 1.301 1 94.25 94 ALA B C 1
ATOM 1686 O O . ALA B 1 94 ? 10.477 10.984 1.863 1 94.25 94 ALA B O 1
ATOM 1687 N N . ALA B 1 95 ? 9.82 9 0.945 1 95.31 95 ALA B N 1
ATOM 1688 C CA . ALA B 1 95 ? 8.414 9.188 1.283 1 95.31 95 ALA B CA 1
ATOM 1689 C C . ALA B 1 95 ? 8.211 9.234 2.795 1 95.31 95 ALA B C 1
ATOM 1691 O O . ALA B 1 95 ? 7.461 10.07 3.303 1 95.31 95 ALA B O 1
ATOM 1692 N N . ASN B 1 96 ? 8.938 8.422 3.473 1 94.06 96 ASN B N 1
ATOM 1693 C CA . ASN B 1 96 ? 8.867 8.406 4.93 1 94.06 96 ASN B CA 1
ATOM 1694 C C . ASN B 1 96 ? 9.391 9.703 5.535 1 94.06 96 ASN B C 1
ATOM 1696 O O . ASN B 1 96 ? 8.844 10.203 6.516 1 94.06 96 ASN B O 1
ATOM 1700 N N . GLN B 1 97 ? 10.43 10.156 5 1 96.56 97 GLN B N 1
ATOM 1701 C CA . GLN B 1 97 ? 10.969 11.422 5.496 1 96.56 97 GLN B CA 1
ATOM 1702 C C . GLN B 1 97 ? 9.977 12.562 5.293 1 96.56 97 GLN B C 1
ATOM 1704 O O . GLN B 1 97 ? 9.812 13.414 6.168 1 96.56 97 GLN B O 1
ATOM 1709 N N . ALA B 1 98 ? 9.359 12.539 4.082 1 97.56 98 ALA B N 1
ATOM 1710 C CA . ALA B 1 98 ? 8.344 13.555 3.828 1 97.56 98 ALA B CA 1
ATOM 1711 C C . ALA B 1 98 ? 7.18 13.422 4.812 1 97.56 98 ALA B C 1
ATOM 1713 O O . ALA B 1 98 ? 6.66 14.43 5.301 1 97.56 98 ALA B O 1
ATOM 1714 N N . SER B 1 99 ? 6.777 12.188 5.113 1 97.5 99 SER B N 1
ATOM 1715 C CA . SER B 1 99 ? 5.715 11.961 6.086 1 97.5 99 SER B CA 1
ATOM 1716 C C . SER B 1 99 ? 6.09 12.508 7.457 1 97.5 99 SER B C 1
ATOM 1718 O O . SER B 1 99 ? 5.262 13.117 8.133 1 97.5 99 SER B O 1
ATOM 1720 N N . ASP B 1 100 ? 7.348 12.352 7.836 1 97.56 100 ASP B N 1
ATOM 1721 C CA . ASP B 1 100 ? 7.836 12.898 9.094 1 97.56 100 ASP B CA 1
ATOM 1722 C C . ASP B 1 100 ? 7.715 14.422 9.117 1 97.56 100 ASP B C 1
ATOM 1724 O O . ASP B 1 100 ? 7.273 15 10.117 1 97.56 100 ASP B O 1
ATOM 1728 N N . ARG B 1 101 ? 8.086 14.992 8.047 1 98.25 101 ARG B N 1
ATOM 1729 C CA . ARG B 1 101 ? 8.07 16.453 7.969 1 98.25 101 ARG B CA 1
ATOM 1730 C C . ARG B 1 101 ? 6.637 16.984 7.973 1 98.25 101 ARG B C 1
ATOM 1732 O O . ARG B 1 101 ? 6.371 18.047 8.523 1 98.25 101 ARG B O 1
ATOM 1739 N N . ILE B 1 102 ? 5.75 16.25 7.328 1 98.69 102 ILE B N 1
ATOM 1740 C CA . ILE B 1 102 ? 4.34 16.609 7.367 1 98.69 102 ILE B CA 1
ATOM 1741 C C . ILE B 1 102 ? 3.848 16.625 8.812 1 98.69 102 ILE B C 1
ATOM 1743 O O . ILE B 1 102 ? 3.252 17.609 9.266 1 98.69 102 ILE B O 1
ATOM 1747 N N . GLU B 1 103 ? 4.145 15.602 9.547 1 98.69 103 GLU B N 1
ATOM 1748 C CA . GLU B 1 103 ? 3.648 15.508 10.914 1 98.69 103 GLU B CA 1
ATOM 1749 C C . GLU B 1 103 ? 4.32 16.531 11.812 1 98.69 103 GLU B C 1
ATOM 1751 O O . GLU B 1 103 ? 3.686 17.094 12.719 1 98.69 103 GLU B O 1
ATOM 1756 N N . GLU B 1 104 ? 5.613 16.75 11.555 1 98.25 104 GLU B N 1
ATOM 1757 C CA . GLU B 1 104 ? 6.305 17.812 12.297 1 98.25 104 GLU B CA 1
ATOM 1758 C C . GLU B 1 104 ? 5.652 19.172 12.062 1 98.25 104 GLU B C 1
ATOM 1760 O O . GLU B 1 104 ? 5.422 19.922 13.008 1 98.25 104 GLU B O 1
ATOM 1765 N N . GLY B 1 105 ? 5.348 19.453 10.82 1 98.5 105 GLY B N 1
ATOM 1766 C CA . GLY B 1 105 ? 4.688 20.719 10.492 1 98.5 105 GLY B CA 1
ATOM 1767 C C . GLY B 1 105 ? 3.311 20.844 11.109 1 98.5 105 GLY B C 1
ATOM 1768 O O . GLY B 1 105 ? 2.949 21.906 11.617 1 98.5 105 GLY B O 1
ATOM 1769 N N . LEU B 1 106 ? 2.551 19.797 11.094 1 98.62 106 LEU B N 1
ATOM 1770 C CA . LEU B 1 106 ? 1.235 19.797 11.727 1 98.62 106 LEU B CA 1
ATOM 1771 C C . LEU 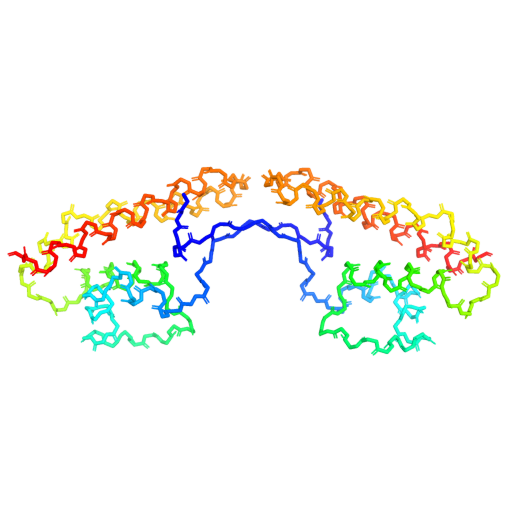B 1 106 ? 1.358 20 13.234 1 98.62 106 LEU B C 1
ATOM 1773 O O . LEU B 1 106 ? 0.538 20.688 13.844 1 98.62 106 LEU B O 1
ATOM 1777 N N . GLY B 1 107 ? 2.375 19.344 13.82 1 98.12 107 GLY B N 1
ATOM 1778 C CA . GLY B 1 107 ? 2.617 19.531 15.234 1 98.12 107 GLY B CA 1
ATOM 1779 C C . GLY B 1 107 ? 2.893 20.984 15.594 1 98.12 107 GLY B C 1
ATOM 1780 O O . GLY B 1 107 ? 2.367 21.5 16.594 1 98.12 107 GLY B O 1
ATOM 1781 N N . GLU B 1 108 ? 3.691 21.672 14.781 1 98.06 108 GLU B N 1
ATOM 1782 C CA . GLU B 1 108 ? 3.994 23.078 15 1 98.06 108 GLU B CA 1
ATOM 1783 C C . GLU B 1 108 ? 2.74 23.938 14.859 1 98.06 108 GLU B C 1
ATOM 1785 O O . GLU B 1 108 ? 2.482 24.812 15.703 1 98.06 108 GLU B O 1
ATOM 1790 N N . LEU B 1 109 ? 1.949 23.688 13.836 1 98.31 109 LEU B N 1
ATOM 1791 C CA . LEU B 1 109 ? 0.713 24.438 13.633 1 98.31 109 LEU B CA 1
ATOM 1792 C C . LEU B 1 109 ? -0.245 24.234 14.797 1 98.31 109 LEU B C 1
ATOM 1794 O O . LEU B 1 109 ? -0.894 25.172 15.25 1 98.31 109 LEU B O 1
ATOM 1798 N N . GLU B 1 110 ? -0.346 22.969 15.258 1 98.38 110 GLU B N 1
ATOM 1799 C CA . GLU B 1 110 ? -1.2 22.641 16.391 1 98.38 110 GLU B CA 1
ATOM 1800 C C . GLU B 1 110 ? -0.842 23.469 17.609 1 98.38 110 GLU B C 1
ATOM 1802 O O . GLU B 1 110 ? -1.727 23.984 18.312 1 98.38 110 GLU B O 1
ATOM 1807 N N . ARG B 1 111 ? 0.46 23.641 17.875 1 97.56 111 ARG B N 1
ATOM 1808 C CA . ARG B 1 111 ? 0.936 24.422 19.016 1 97.56 111 ARG B CA 1
ATOM 1809 C C . ARG B 1 111 ? 0.588 25.906 18.844 1 97.56 111 ARG B C 1
ATOM 1811 O O . ARG B 1 111 ? 0.161 26.562 19.797 1 97.56 111 ARG B O 1
ATOM 1818 N N . LEU B 1 112 ? 0.657 26.391 17.656 1 96.94 112 LEU B N 1
ATOM 1819 C CA . LEU B 1 112 ? 0.458 27.812 17.391 1 96.94 112 LEU B CA 1
ATOM 1820 C C . LEU B 1 112 ? -1.022 28.172 17.453 1 96.94 112 LEU B C 1
ATOM 1822 O O . LEU B 1 112 ? -1.38 29.281 17.891 1 96.94 112 LEU B O 1
ATOM 1826 N N . VAL B 1 113 ? -1.884 27.203 16.984 1 95.5 113 VAL B N 1
ATOM 1827 C CA . VAL B 1 113 ? -3.322 27.453 17.016 1 95.5 113 VAL B CA 1
ATOM 1828 C C . VAL B 1 113 ? -3.811 27.516 18.453 1 95.5 113 VAL B C 1
ATOM 1830 O O . VAL B 1 113 ? -4.781 28.203 18.766 1 95.5 113 VAL B O 1
ATOM 1833 N N . ALA B 1 114 ? -3.15 26.797 19.281 1 89.44 114 ALA B N 1
ATOM 1834 C CA . ALA B 1 114 ? -3.508 26.781 20.703 1 89.44 114 ALA B CA 1
ATOM 1835 C C . ALA B 1 114 ? -3.191 28.125 21.359 1 89.44 114 ALA B C 1
ATOM 1837 O O . ALA B 1 114 ? -3.812 28.5 22.359 1 89.44 114 ALA B O 1
ATOM 1838 N N . ASN B 1 115 ? -2.168 28.797 20.797 1 89 115 ASN B N 1
ATOM 1839 C CA . ASN B 1 115 ? -1.755 30.109 21.281 1 89 115 ASN B CA 1
ATOM 1840 C C . ASN B 1 115 ? -1.502 31.078 20.125 1 89 115 ASN B C 1
ATOM 1842 O O . ASN B 1 115 ? -0.357 31.453 19.875 1 89 115 ASN B O 1
ATOM 1846 N N . PRO B 1 116 ? -2.695 31.594 19.594 1 78.56 116 PRO B N 1
ATOM 1847 C CA . PRO B 1 116 ? -2.502 32.344 18.359 1 78.56 116 PRO B CA 1
ATOM 1848 C C . PRO B 1 116 ? -1.921 33.75 18.625 1 78.56 116 PRO B C 1
ATOM 1850 O O . PRO B 1 116 ? -2.074 34.281 19.719 1 78.56 116 PRO B O 1
#